Protein AF-A0A7S7NT95-F1 (afdb_monomer)

Radius of gyration: 19.57 Å; Cα contacts (8 Å, |Δi|>4): 253; chains: 1; bounding box: 49×37×59 Å

Sequence (205 aa):
MEEAKLPAGQVWDLPPVILHPFSDPGGPDKLVESSRAHLMLQGMLPTGELSSDEILQRLLSGRLCELRMLYYVGKDLERWLEQCAELVARDSVLKEAGITAAAFTQLLIDSPPGDVREKLTKWGVADYKAIFSRALGLNAIFNKAPDQEWLAPHFIQYYYRYADQLFQCRQGMEPFKTLSPWNFRFELFASGEYSRMLEREWEEI

Solvent-accessible surface area (backbone atoms only — not comparable to full-atom values): 11172 Å² total; per-residue (Å²): 124,56,68,52,78,68,69,87,93,53,68,43,81,48,75,62,44,54,40,52,50,64,97,50,93,66,47,68,62,36,44,54,49,14,54,52,27,50,35,30,78,70,67,75,38,86,59,80,91,57,50,72,65,59,38,48,51,40,27,40,53,12,36,45,47,51,51,38,23,30,32,38,35,14,54,35,50,52,52,43,37,51,55,49,44,54,48,31,75,71,34,67,69,46,45,75,45,58,67,49,50,61,16,53,51,46,20,65,54,76,40,48,37,70,68,42,52,51,49,37,49,74,73,66,44,83,60,50,45,61,50,53,43,28,6,44,13,40,47,76,71,48,91,59,75,79,56,73,92,83,50,57,68,69,49,41,71,45,40,66,67,54,16,49,50,37,22,53,52,63,59,63,72,54,91,56,34,42,54,64,41,82,38,44,44,58,51,69,36,48,49,75,55,47,53,55,51,54,55,53,60,59,76,76,108

Secondary structure (DSSP, 8-state):
-PBP---TT--EEPPPEEE---SSTTHHHHHHHHHHHHHHHTTSS--TT--HHHHHHHHHHHHHHHHHHHHHHHHHHHHHHHHHHHHHHH-HHHHHTT--HHHHHHHHHHS--HHHHHHHHHTT-TTHHHHHHHHHHHHTT-SSPPPGGGS-HHHHHHHHHHHHHHHHHHHTSS---B--TTSEE--EEEHHHHHHHHHHHHHT-

Organism: Paludibaculum fermentans (NCBI:txid1473598)

Structure (mmCIF, N/CA/C/O backbone):
data_AF-A0A7S7NT95-F1
#
_entry.id   AF-A0A7S7NT95-F1
#
loop_
_atom_site.group_PDB
_atom_site.id
_atom_site.type_symbol
_atom_site.label_atom_id
_atom_site.label_alt_id
_atom_site.label_comp_id
_atom_site.label_asym_id
_atom_site.label_entity_id
_atom_site.label_seq_id
_atom_site.pdbx_PDB_ins_code
_atom_site.Cartn_x
_atom_site.Cartn_y
_atom_site.Cartn_z
_atom_site.occupancy
_atom_site.B_iso_or_equiv
_atom_site.auth_seq_id
_atom_site.auth_comp_id
_atom_site.auth_asym_id
_atom_site.auth_atom_id
_atom_site.pdbx_PDB_model_num
ATOM 1 N N . MET A 1 1 ? -2.336 -14.969 15.014 1.00 76.75 1 MET A N 1
ATOM 2 C CA . MET A 1 1 ? -2.585 -13.664 15.660 1.00 76.75 1 MET A CA 1
ATOM 3 C C . MET A 1 1 ? -3.939 -13.742 16.338 1.00 76.75 1 MET A C 1
ATOM 5 O O . MET A 1 1 ? -4.812 -14.397 15.785 1.00 76.75 1 MET A O 1
ATOM 9 N N . GLU A 1 2 ? -4.088 -13.174 17.533 1.00 90.81 2 GLU A N 1
ATOM 10 C CA . GLU A 1 2 ? -5.375 -13.146 18.247 1.00 90.81 2 GLU A CA 1
ATOM 11 C C . GLU A 1 2 ? -6.298 -12.090 17.614 1.00 90.81 2 GLU A C 1
ATOM 13 O O . GLU A 1 2 ? -5.825 -11.050 17.153 1.00 90.81 2 GLU A O 1
ATOM 18 N N . GLU A 1 3 ? -7.601 -12.352 17.548 1.00 92.06 3 GLU A N 1
ATOM 19 C CA . GLU A 1 3 ? -8.601 -11.378 17.091 1.00 92.06 3 GLU A CA 1
ATOM 20 C C . GLU A 1 3 ? -8.986 -10.422 18.229 1.00 92.06 3 GLU A C 1
ATOM 22 O O . GLU A 1 3 ? -9.071 -10.817 19.395 1.00 92.06 3 GLU A O 1
ATOM 27 N N . ALA A 1 4 ? -9.192 -9.142 17.912 1.00 93.81 4 ALA A N 1
ATOM 28 C CA . ALA A 1 4 ? -9.636 -8.155 18.886 1.00 93.81 4 ALA A CA 1
ATOM 29 C C . ALA A 1 4 ? -11.043 -8.494 19.401 1.00 93.81 4 ALA A C 1
ATOM 31 O O . ALA A 1 4 ? -11.975 -8.702 18.629 1.00 93.81 4 ALA A O 1
ATOM 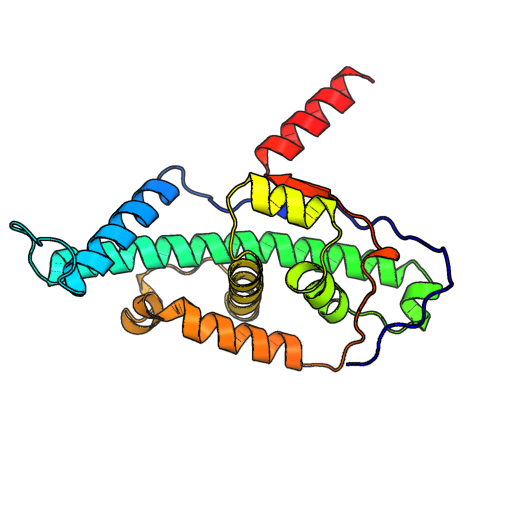32 N N . LYS A 1 5 ? -11.212 -8.518 20.727 1.00 93.31 5 LYS A N 1
ATOM 33 C CA . LYS A 1 5 ? -12.515 -8.754 21.360 1.00 93.31 5 LYS A CA 1
ATOM 34 C C . LYS A 1 5 ? -13.317 -7.458 21.355 1.00 93.31 5 LYS A C 1
ATOM 36 O O . LYS A 1 5 ? -13.102 -6.605 22.211 1.00 93.31 5 LYS A O 1
ATOM 41 N N . LEU A 1 6 ? -14.218 -7.329 20.389 1.00 94.44 6 LEU A N 1
ATOM 42 C CA . LEU A 1 6 ? -15.132 -6.197 20.253 1.00 94.44 6 LEU A CA 1
ATOM 43 C C . LEU A 1 6 ? -16.573 -6.625 20.585 1.00 94.44 6 LEU A C 1
ATOM 45 O O . LEU A 1 6 ? -16.924 -7.790 20.373 1.00 94.44 6 LEU A O 1
ATOM 49 N N . PRO A 1 7 ? -17.419 -5.722 21.114 1.00 92.50 7 PRO A N 1
ATOM 50 C CA . PRO A 1 7 ? -18.833 -5.998 21.337 1.00 92.50 7 PRO A CA 1
ATOM 51 C C . PRO A 1 7 ? -19.546 -6.485 20.070 1.00 92.50 7 PRO A C 1
ATOM 53 O O . PRO A 1 7 ? -19.368 -5.946 18.976 1.00 92.50 7 PRO A O 1
ATOM 56 N N . ALA A 1 8 ? -20.387 -7.508 20.226 1.00 88.44 8 ALA A N 1
ATOM 57 C CA . ALA A 1 8 ? -21.149 -8.068 19.118 1.00 88.44 8 ALA A CA 1
ATOM 58 C C . ALA A 1 8 ? -22.131 -7.031 18.544 1.00 88.44 8 ALA A C 1
ATOM 60 O O . ALA A 1 8 ? -22.851 -6.368 19.287 1.00 88.44 8 ALA A O 1
ATOM 61 N N . GLY A 1 9 ? -22.172 -6.917 17.214 1.00 88.69 9 GLY A N 1
ATOM 62 C CA . GLY A 1 9 ? -23.075 -6.007 16.500 1.00 88.69 9 GLY A CA 1
ATOM 63 C C . GLY A 1 9 ? -22.638 -4.539 16.470 1.00 88.69 9 GLY A C 1
ATOM 64 O O . GLY A 1 9 ? -23.287 -3.748 15.791 1.00 88.69 9 GLY A O 1
ATOM 65 N N . GLN A 1 10 ? -21.548 -4.169 17.151 1.00 94.62 10 GLN A N 1
ATOM 66 C CA . GLN A 1 10 ? -21.003 -2.816 17.072 1.00 94.62 10 GLN A CA 1
ATOM 67 C C . GLN A 1 10 ? -20.148 -2.649 15.813 1.00 94.62 10 GLN A C 1
ATOM 69 O O . GLN A 1 10 ? -19.332 -3.513 15.475 1.00 94.62 10 GLN A O 1
ATOM 74 N N . VAL A 1 11 ? -20.351 -1.526 15.126 1.00 96.12 11 VAL A N 1
ATOM 75 C CA . VAL A 1 11 ? -19.657 -1.164 13.891 1.00 96.12 11 VAL A CA 1
ATOM 76 C C . VAL A 1 11 ? -19.114 0.252 14.032 1.00 96.12 11 VAL A C 1
ATOM 78 O O . VAL A 1 11 ? -19.823 1.133 14.514 1.00 96.12 11 VAL A O 1
ATOM 81 N N . TRP A 1 12 ? -17.871 0.454 13.608 1.00 97.25 12 TRP A N 1
ATOM 82 C CA . TRP A 1 12 ? -17.214 1.753 13.552 1.00 97.25 12 TRP A CA 1
ATOM 83 C C . TRP A 1 12 ? -17.008 2.177 12.104 1.00 97.25 12 TRP A C 1
ATOM 85 O O . TRP A 1 12 ? -16.492 1.408 11.287 1.00 97.25 12 TRP A O 1
ATOM 95 N N . ASP A 1 13 ? -17.370 3.420 11.809 1.00 97.38 13 ASP A N 1
ATOM 96 C CA . ASP A 1 13 ? -17.047 4.061 10.543 1.00 97.38 13 ASP A CA 1
ATOM 97 C C . ASP A 1 13 ? -15.635 4.647 10.638 1.00 97.38 13 ASP A C 1
ATOM 99 O O . ASP A 1 13 ? -15.354 5.538 11.443 1.00 97.38 13 ASP A O 1
ATOM 103 N N . LEU A 1 14 ? -14.724 4.090 9.847 1.00 97.75 14 LEU A N 1
ATOM 104 C CA . LEU A 1 14 ? -13.369 4.592 9.697 1.00 97.75 14 LEU A CA 1
ATOM 105 C C . LEU A 1 14 ? -13.344 5.691 8.619 1.00 97.75 14 LEU A C 1
ATOM 107 O O . LEU A 1 14 ? -14.190 5.707 7.720 1.00 97.75 14 LEU A O 1
ATOM 111 N N . PRO A 1 15 ? -12.347 6.589 8.663 1.00 96.94 15 PRO A N 1
ATOM 112 C CA . PRO A 1 15 ? -12.106 7.552 7.594 1.00 96.94 15 PRO A CA 1
ATOM 113 C C . PRO A 1 15 ? -11.986 6.867 6.221 1.00 96.94 15 PRO A C 1
ATOM 115 O O . PRO A 1 15 ? -11.538 5.718 6.149 1.00 96.94 15 PRO A O 1
ATOM 118 N N . PRO A 1 16 ? -12.328 7.548 5.115 1.00 96.81 16 PRO A N 1
ATOM 119 C CA . PRO A 1 16 ? -12.115 6.995 3.787 1.0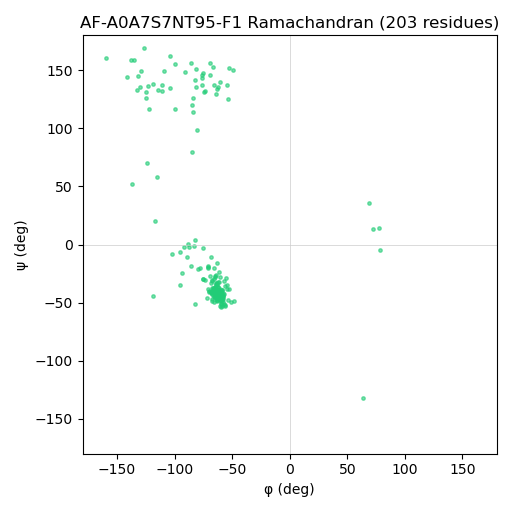0 96.81 16 PRO A CA 1
ATOM 120 C C . PRO A 1 16 ? -10.620 6.925 3.447 1.00 96.81 16 PRO A C 1
ATOM 122 O O . PRO A 1 16 ? -9.837 7.809 3.799 1.00 96.81 16 PRO A O 1
ATOM 125 N N . VAL A 1 17 ? -10.224 5.896 2.701 1.00 97.62 17 VAL A N 1
ATOM 126 C CA . VAL A 1 17 ? -8.889 5.810 2.097 1.00 97.62 17 VAL A CA 1
ATOM 127 C C . VAL A 1 17 ? -8.909 6.584 0.781 1.00 97.62 17 VAL A C 1
ATOM 129 O O . VAL A 1 17 ? -9.725 6.291 -0.088 1.00 97.62 17 VAL A O 1
ATOM 132 N N . ILE A 1 18 ? -8.000 7.541 0.592 1.00 96.31 18 ILE A N 1
ATOM 133 C CA . ILE A 1 18 ? -7.940 8.366 -0.626 1.00 96.31 18 ILE A CA 1
ATOM 134 C C . ILE A 1 18 ? -6.559 8.218 -1.261 1.00 96.31 18 ILE A C 1
ATOM 136 O O . ILE A 1 18 ? -5.573 8.614 -0.652 1.00 96.31 18 ILE A O 1
ATOM 140 N N . LEU A 1 19 ? -6.482 7.669 -2.476 1.00 95.81 19 LEU A N 1
ATOM 141 C CA . LEU A 1 19 ? -5.218 7.335 -3.138 1.00 95.81 19 LEU A CA 1
ATOM 142 C C . LEU A 1 19 ? -4.820 8.331 -4.242 1.00 95.81 19 LEU A C 1
ATOM 144 O O . LEU A 1 19 ? -5.615 8.651 -5.133 1.00 95.81 19 LEU A O 1
ATOM 148 N N . HIS A 1 20 ? -3.543 8.721 -4.232 1.00 93.50 20 HIS A N 1
ATOM 149 C CA . HIS A 1 20 ? -2.866 9.597 -5.193 1.00 93.50 20 HIS A CA 1
ATOM 150 C C . HIS A 1 20 ? -1.632 8.881 -5.776 1.00 93.50 20 HIS A C 1
ATOM 15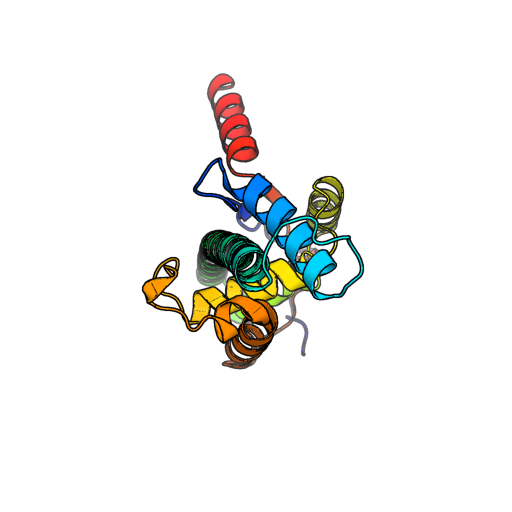2 O O . HIS A 1 20 ? -0.493 9.240 -5.470 1.00 93.50 20 HIS A O 1
ATOM 158 N N . PRO A 1 21 ? -1.813 7.843 -6.616 1.00 84.25 21 PRO A N 1
ATOM 159 C CA . PRO A 1 21 ? -0.703 6.995 -7.048 1.00 84.25 21 PRO A CA 1
ATOM 160 C C . PRO A 1 21 ? 0.337 7.737 -7.896 1.00 84.25 21 PRO A C 1
ATOM 162 O O . PRO A 1 21 ? 1.507 7.373 -7.878 1.00 84.25 21 PRO A O 1
ATOM 165 N N . PHE A 1 22 ? -0.049 8.786 -8.622 1.00 79.62 22 PHE A N 1
ATOM 166 C CA . PHE A 1 22 ? 0.860 9.524 -9.494 1.00 79.62 22 PHE A CA 1
ATOM 167 C C . PHE A 1 22 ? 0.902 11.003 -9.127 1.00 79.62 22 PHE A C 1
ATOM 169 O O . PHE A 1 22 ? -0.134 11.636 -8.935 1.00 79.62 22 PHE A O 1
ATOM 176 N N . SER A 1 23 ? 2.113 11.557 -9.105 1.00 70.81 23 SER A N 1
ATOM 177 C CA . SER A 1 23 ? 2.364 13.001 -9.086 1.00 70.81 23 SER A CA 1
ATOM 178 C C . SER A 1 23 ? 2.773 13.558 -10.459 1.00 70.81 23 SER A C 1
ATOM 180 O O . SER A 1 23 ? 2.841 14.772 -10.618 1.00 70.81 23 SER A O 1
ATOM 182 N N . ASP A 1 24 ? 3.022 12.686 -11.447 1.00 70.81 24 ASP A N 1
ATOM 183 C CA . ASP A 1 24 ? 3.442 13.019 -12.817 1.00 70.81 24 ASP A CA 1
ATOM 184 C C . ASP A 1 24 ? 2.474 12.378 -13.840 1.00 70.81 24 ASP A C 1
ATOM 186 O O . ASP A 1 24 ? 2.288 11.154 -13.797 1.00 70.81 24 ASP A O 1
ATOM 190 N N . PRO A 1 25 ? 1.881 13.154 -14.775 1.00 66.31 25 PRO A N 1
ATOM 191 C CA . PRO A 1 25 ? 1.009 12.642 -15.836 1.00 66.31 25 PRO A CA 1
ATOM 192 C C . PRO A 1 25 ? 1.641 11.552 -16.716 1.00 66.31 25 PRO A C 1
ATOM 194 O O . PRO A 1 25 ? 0.921 10.698 -17.222 1.00 66.31 25 PRO A O 1
ATOM 197 N N . GLY A 1 26 ? 2.970 11.552 -16.887 1.00 73.44 26 GLY A N 1
ATOM 198 C CA . GLY A 1 26 ? 3.685 10.573 -17.720 1.00 73.44 26 GLY A CA 1
ATOM 199 C C . GLY A 1 26 ? 3.984 9.232 -17.036 1.00 73.44 26 GLY A C 1
ATOM 200 O O . GLY A 1 26 ? 4.688 8.395 -17.601 1.00 73.44 26 GLY A O 1
ATOM 201 N N . GLY A 1 27 ? 3.517 9.028 -15.801 1.00 78.75 27 GLY A N 1
ATOM 202 C CA . GLY A 1 27 ? 3.781 7.815 -15.024 1.00 78.75 27 GLY A CA 1
ATOM 203 C C . GLY A 1 27 ? 3.290 6.515 -15.680 1.00 78.75 27 GLY A C 1
ATOM 204 O O . GLY A 1 27 ? 4.089 5.587 -15.819 1.00 78.75 27 GLY A O 1
ATOM 205 N N . PRO A 1 28 ? 2.020 6.430 -16.123 1.00 81.06 28 PRO A N 1
ATOM 206 C CA . PRO A 1 28 ? 1.470 5.211 -16.718 1.00 81.06 28 PRO A CA 1
ATOM 207 C C . PRO A 1 28 ? 2.252 4.701 -17.938 1.00 81.06 28 PRO A C 1
ATOM 209 O O . PRO A 1 28 ? 2.556 3.510 -18.014 1.00 81.06 28 PRO A O 1
ATOM 212 N N . ASP A 1 29 ? 2.665 5.591 -18.844 1.00 84.31 29 ASP A N 1
ATOM 213 C CA . ASP A 1 29 ? 3.409 5.212 -20.055 1.00 84.31 29 ASP A CA 1
ATOM 214 C C . ASP A 1 29 ? 4.782 4.608 -19.719 1.00 84.31 29 ASP A C 1
ATOM 216 O O . ASP A 1 29 ? 5.204 3.614 -20.317 1.00 84.31 29 ASP A O 1
ATOM 220 N N . LYS A 1 30 ? 5.460 5.144 -18.694 1.00 84.62 30 LYS A N 1
ATOM 221 C CA . LYS A 1 30 ? 6.747 4.616 -18.207 1.00 84.62 30 LYS A CA 1
ATOM 222 C C . LYS A 1 30 ? 6.615 3.189 -17.657 1.00 84.62 30 LYS A C 1
ATOM 224 O O . LYS A 1 30 ? 7.547 2.395 -17.802 1.00 84.62 30 LYS A O 1
ATOM 229 N N . LEU A 1 31 ? 5.478 2.839 -17.048 1.00 86.75 31 LEU A N 1
ATOM 230 C CA . LEU A 1 31 ? 5.218 1.482 -16.545 1.00 86.75 31 LEU A CA 1
ATOM 231 C C . LEU A 1 31 ? 5.019 0.477 -17.687 1.00 86.75 31 LEU A C 1
ATOM 233 O O . LEU A 1 31 ? 5.549 -0.639 -17.638 1.00 86.75 31 LEU A O 1
ATOM 237 N N . VAL A 1 32 ? 4.298 0.883 -18.735 1.00 87.44 32 VAL A N 1
ATOM 238 C CA . VAL A 1 32 ? 4.088 0.061 -19.936 1.00 87.44 32 VAL A CA 1
ATOM 239 C C . VAL A 1 32 ? 5.420 -0.204 -20.639 1.00 87.44 32 VAL A C 1
ATOM 241 O O . VAL A 1 32 ? 5.752 -1.357 -20.930 1.00 87.44 32 VAL A O 1
ATOM 244 N N . GLU A 1 33 ? 6.227 0.837 -20.844 1.00 87.75 33 GLU A N 1
ATOM 245 C CA . GLU A 1 33 ? 7.532 0.707 -21.498 1.00 87.75 33 GLU A CA 1
ATOM 246 C C . GLU A 1 33 ? 8.523 -0.138 -20.686 1.00 87.75 33 GLU A C 1
ATOM 248 O O . GLU A 1 33 ? 9.247 -0.958 -21.253 1.00 87.75 33 GLU A O 1
ATOM 253 N N . SER A 1 34 ? 8.517 -0.027 -19.356 1.00 90.00 34 SER A N 1
ATOM 254 C CA . SER A 1 34 ? 9.349 -0.882 -18.498 1.00 90.00 34 SER A CA 1
ATOM 255 C C . SER A 1 34 ? 8.924 -2.349 -18.531 1.00 90.00 34 SER A C 1
ATOM 257 O O . SER A 1 34 ? 9.778 -3.237 -18.588 1.00 90.00 34 SER A O 1
ATOM 259 N N . SER A 1 35 ? 7.620 -2.626 -18.599 1.00 88.81 35 SER A N 1
ATOM 260 C CA . SER A 1 35 ? 7.112 -3.994 -18.765 1.00 88.81 35 SER A CA 1
ATOM 261 C C . SER A 1 35 ? 7.583 -4.607 -20.089 1.00 88.81 35 SER A C 1
ATOM 263 O O . SER A 1 35 ? 8.057 -5.744 -20.114 1.00 88.81 35 SER A O 1
ATOM 265 N N . ARG A 1 36 ? 7.545 -3.835 -21.184 1.00 90.94 36 ARG A N 1
ATOM 266 C CA . ARG A 1 36 ? 8.087 -4.247 -22.489 1.00 90.94 36 ARG A CA 1
ATOM 267 C C . ARG A 1 36 ? 9.595 -4.501 -22.418 1.00 90.94 36 ARG A C 1
ATOM 269 O O . ARG A 1 36 ? 10.058 -5.538 -22.892 1.00 90.94 36 ARG A O 1
ATOM 276 N N . ALA A 1 37 ? 10.348 -3.594 -21.796 1.00 91.19 37 ALA A N 1
ATOM 277 C CA . ALA A 1 37 ? 11.793 -3.725 -21.625 1.00 91.19 37 ALA A CA 1
ATOM 278 C C . ALA A 1 37 ? 12.171 -4.976 -20.810 1.00 91.19 37 ALA A C 1
ATOM 280 O O . ALA A 1 37 ? 13.121 -5.679 -21.151 1.00 91.19 37 ALA A O 1
ATOM 281 N N . HIS A 1 38 ? 11.395 -5.307 -19.774 1.00 90.38 38 HIS A N 1
ATOM 282 C CA . HIS A 1 38 ? 11.589 -6.531 -18.998 1.00 90.38 38 HIS A CA 1
ATOM 283 C C . HIS A 1 38 ? 11.439 -7.794 -19.857 1.00 90.38 38 HIS A C 1
ATOM 285 O O . HIS A 1 38 ? 12.294 -8.677 -19.805 1.00 90.38 38 HIS A O 1
ATOM 291 N N . LEU A 1 39 ? 10.390 -7.858 -20.683 1.00 92.06 39 LEU A N 1
ATOM 292 C CA . LEU A 1 39 ? 10.146 -8.985 -21.588 1.00 92.06 39 LEU A CA 1
ATOM 293 C C . LEU A 1 39 ? 11.236 -9.114 -22.663 1.00 92.06 39 LEU A C 1
ATOM 295 O O . LEU A 1 39 ? 11.632 -10.229 -22.998 1.00 92.06 39 LEU A O 1
ATOM 299 N N . MET A 1 40 ? 11.760 -7.992 -23.167 1.00 92.00 40 MET A N 1
ATOM 300 C CA . MET A 1 40 ? 12.903 -7.977 -24.090 1.00 92.00 40 MET A CA 1
ATOM 301 C C . MET A 1 40 ? 14.166 -8.565 -23.442 1.00 92.00 40 MET A C 1
ATOM 303 O O . MET A 1 40 ? 14.805 -9.433 -24.031 1.00 92.00 40 MET A O 1
ATOM 307 N N . LEU A 1 41 ? 14.494 -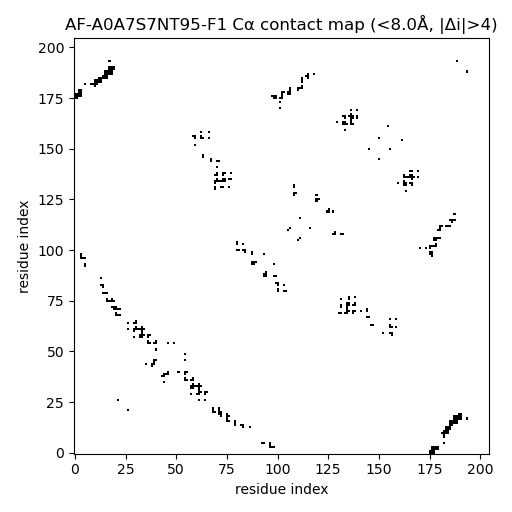8.170 -22.205 1.00 88.94 41 LEU A N 1
ATOM 308 C CA . LEU A 1 41 ? 15.651 -8.713 -21.470 1.00 88.94 41 LEU A CA 1
ATOM 309 C C . LEU A 1 41 ? 15.512 -10.206 -21.144 1.00 88.94 41 LEU A C 1
ATOM 311 O O . LEU A 1 41 ? 16.518 -10.897 -21.010 1.00 88.94 41 LEU A O 1
ATOM 315 N N . GLN A 1 42 ? 14.283 -10.712 -21.024 1.00 91.00 42 GLN A N 1
ATOM 316 C CA . GLN A 1 42 ? 14.005 -12.142 -20.847 1.00 91.00 42 GLN A CA 1
ATOM 317 C C . GLN A 1 42 ? 13.984 -12.933 -22.165 1.00 91.00 42 GLN A C 1
ATOM 319 O O . GLN A 1 42 ? 13.764 -14.142 -22.141 1.00 91.00 42 GLN A O 1
ATOM 324 N N . GLY A 1 43 ? 14.184 -12.276 -23.313 1.00 89.94 43 GLY A N 1
ATOM 325 C CA . GLY A 1 43 ? 14.108 -12.907 -24.633 1.00 89.94 43 GLY A CA 1
ATOM 326 C C . GLY A 1 43 ? 12.686 -13.271 -25.073 1.00 89.94 43 GLY A C 1
ATOM 327 O O . GLY A 1 43 ? 12.518 -14.023 -26.028 1.00 89.94 43 GLY A O 1
ATOM 328 N N . MET A 1 44 ? 11.658 -12.751 -24.392 1.00 92.12 44 MET A N 1
ATOM 329 C CA . MET A 1 44 ? 10.246 -12.991 -24.722 1.00 92.12 44 MET A CA 1
ATOM 330 C C . MET A 1 44 ? 9.712 -12.029 -25.791 1.00 92.12 44 MET A C 1
ATOM 332 O O . MET A 1 44 ? 8.689 -12.307 -26.412 1.00 92.12 44 MET A O 1
ATOM 336 N N . LEU A 1 45 ? 10.394 -10.901 -26.013 1.00 92.25 45 LEU A N 1
ATOM 337 C CA . LEU A 1 45 ? 10.109 -9.949 -27.086 1.00 92.25 45 LEU A CA 1
ATOM 338 C C . LEU A 1 45 ? 11.385 -9.629 -27.879 1.00 92.25 45 LEU A C 1
ATOM 340 O O . LEU A 1 45 ? 12.471 -9.618 -27.298 1.00 92.25 45 LEU A O 1
ATOM 344 N N . PRO A 1 46 ? 11.271 -9.327 -29.186 1.00 88.88 46 PRO A N 1
ATOM 345 C CA . PRO A 1 46 ? 12.414 -8.908 -29.986 1.00 88.88 46 PRO A CA 1
ATOM 346 C C . PRO A 1 46 ? 12.949 -7.557 -29.499 1.00 88.88 46 PRO A C 1
ATOM 348 O O . PRO A 1 46 ? 12.177 -6.635 -29.237 1.00 88.88 46 PRO A O 1
ATOM 351 N N . THR A 1 47 ? 14.272 -7.431 -29.417 1.00 86.00 47 THR A N 1
ATOM 352 C CA . THR A 1 47 ? 14.967 -6.204 -28.987 1.00 86.00 47 THR A CA 1
ATOM 353 C C . THR A 1 47 ? 15.058 -5.148 -30.093 1.00 86.00 47 THR A C 1
ATOM 355 O O . THR A 1 47 ? 15.211 -3.963 -29.804 1.00 86.00 47 THR A O 1
ATOM 358 N N . GLY A 1 48 ? 14.932 -5.556 -31.361 1.00 87.31 48 GLY A N 1
ATOM 359 C CA . GLY A 1 48 ? 15.103 -4.671 -32.514 1.00 87.31 48 GLY A CA 1
ATOM 360 C C . GLY A 1 48 ? 16.533 -4.131 -32.593 1.00 87.31 48 GLY A C 1
ATOM 361 O O . GLY A 1 48 ? 17.486 -4.894 -32.456 1.00 87.31 48 GLY A O 1
ATOM 362 N N . GLU A 1 49 ? 16.667 -2.820 -32.793 1.00 88.38 49 GLU A N 1
ATOM 363 C CA . GLU A 1 49 ? 17.957 -2.110 -32.852 1.00 88.38 49 GLU A CA 1
ATOM 364 C C . GLU A 1 49 ? 18.462 -1.641 -31.477 1.00 88.38 49 GLU A C 1
ATOM 366 O O . GLU A 1 49 ? 19.538 -1.056 -31.385 1.00 88.38 49 GLU A O 1
ATOM 371 N N . LEU A 1 50 ? 17.698 -1.879 -30.404 1.00 90.31 50 LEU A N 1
ATOM 372 C CA . LEU A 1 50 ? 18.064 -1.415 -29.069 1.00 90.31 50 LEU A CA 1
ATOM 373 C C . LEU A 1 50 ? 19.209 -2.243 -28.495 1.00 90.31 50 LEU A C 1
ATOM 375 O O . LEU A 1 50 ? 19.166 -3.476 -28.466 1.00 90.31 50 LEU A O 1
ATOM 379 N N . SER A 1 51 ? 20.201 -1.542 -27.961 1.00 92.00 51 SER A N 1
ATOM 380 C CA . SER A 1 51 ? 21.262 -2.136 -27.159 1.00 92.00 51 SER A CA 1
ATOM 381 C C . SER A 1 51 ? 20.732 -2.625 -25.807 1.00 92.00 51 SER A C 1
ATOM 383 O O . SER A 1 51 ? 19.741 -2.119 -25.271 1.00 92.00 51 SER A O 1
ATOM 385 N N . SER A 1 52 ? 21.429 -3.591 -25.205 1.00 89.31 52 SER A N 1
ATOM 386 C CA . SER A 1 52 ? 21.098 -4.089 -23.863 1.00 89.31 52 SER A CA 1
ATOM 387 C C . SER A 1 52 ? 21.067 -2.976 -22.809 1.00 89.31 52 SER A C 1
ATOM 389 O O . SER A 1 52 ? 20.212 -3.002 -21.923 1.00 89.31 52 SER A O 1
ATOM 391 N N . ASP A 1 53 ? 21.955 -1.984 -22.925 1.00 92.38 53 ASP A N 1
ATOM 392 C CA . ASP A 1 53 ? 22.027 -0.850 -22.002 1.00 92.38 53 ASP A CA 1
ATOM 393 C C . ASP A 1 53 ? 20.808 0.068 -22.132 1.00 92.38 53 ASP A C 1
ATOM 395 O O . ASP A 1 53 ? 20.242 0.487 -21.123 1.00 92.38 53 ASP A O 1
ATOM 399 N N . GLU A 1 54 ? 20.333 0.334 -23.352 1.00 93.38 54 GLU A N 1
ATOM 400 C CA . GLU A 1 54 ? 19.114 1.124 -23.569 1.00 93.38 54 GLU A CA 1
ATOM 401 C C . GLU A 1 54 ? 17.876 0.422 -23.009 1.00 93.38 54 GLU A C 1
ATOM 403 O O . GLU A 1 54 ? 17.023 1.059 -22.384 1.00 93.38 54 GLU A O 1
ATOM 408 N N . ILE A 1 55 ? 17.778 -0.897 -23.189 1.00 92.12 55 ILE A N 1
ATOM 409 C CA . ILE A 1 55 ? 16.670 -1.684 -22.639 1.00 92.12 55 ILE A CA 1
ATOM 410 C C . ILE A 1 55 ? 16.734 -1.677 -21.106 1.00 92.12 55 ILE A C 1
ATOM 412 O O . ILE A 1 55 ? 15.710 -1.485 -20.445 1.00 92.12 55 ILE A O 1
ATOM 416 N N . LEU A 1 56 ? 17.931 -1.809 -20.525 1.00 92.81 56 LEU A N 1
ATOM 417 C CA . LEU A 1 56 ? 18.125 -1.707 -19.081 1.00 92.81 56 LEU A CA 1
ATOM 418 C C . LEU A 1 56 ? 17.726 -0.323 -18.550 1.00 92.81 56 LEU A C 1
ATOM 420 O O . LEU A 1 56 ? 17.022 -0.245 -17.545 1.00 92.81 56 LEU A O 1
ATOM 424 N N . GLN A 1 57 ? 18.098 0.766 -19.224 1.00 92.62 57 GLN A N 1
ATOM 425 C CA . GLN A 1 57 ? 17.691 2.117 -18.819 1.00 92.62 57 GLN A CA 1
ATOM 426 C C . GLN A 1 57 ? 16.167 2.293 -18.839 1.00 92.62 57 GLN A C 1
ATOM 428 O O . GLN A 1 57 ? 15.604 2.854 -17.897 1.00 92.62 57 GLN A O 1
ATOM 433 N N . ARG A 1 58 ? 15.473 1.759 -19.854 1.00 93.56 58 ARG A N 1
ATOM 434 C CA . ARG A 1 58 ? 13.997 1.778 -19.909 1.00 93.56 58 ARG A CA 1
ATOM 435 C C . ARG A 1 58 ? 13.369 0.999 -18.755 1.00 93.56 58 ARG A C 1
ATOM 437 O O . ARG A 1 58 ? 12.436 1.494 -18.120 1.00 93.56 58 ARG A O 1
ATOM 444 N N . LEU A 1 59 ? 13.911 -0.181 -18.442 1.00 93.88 59 LEU A N 1
ATOM 445 C CA . LEU A 1 59 ? 13.483 -0.974 -17.289 1.00 93.88 59 LEU A CA 1
ATOM 446 C C . LEU A 1 59 ? 13.647 -0.176 -15.987 1.00 93.88 59 LEU A C 1
ATOM 448 O O . LEU A 1 59 ? 12.690 -0.046 -15.222 1.00 93.88 59 LEU A O 1
ATOM 452 N N . LEU A 1 60 ? 14.842 0.370 -15.743 1.00 94.88 60 LEU A N 1
ATOM 453 C CA . LEU A 1 60 ? 15.153 1.118 -14.523 1.00 94.88 60 LEU A CA 1
ATOM 454 C C . LEU A 1 60 ? 14.281 2.368 -14.383 1.00 94.88 60 LEU A C 1
ATOM 456 O O . LEU A 1 60 ? 13.770 2.625 -13.296 1.00 94.88 60 LEU A O 1
ATOM 460 N N . SER A 1 61 ? 14.046 3.101 -15.473 1.00 93.19 61 SER A N 1
ATOM 461 C CA . SER A 1 61 ? 13.196 4.295 -15.468 1.00 93.19 61 SER A CA 1
ATOM 462 C C . SER A 1 61 ? 11.760 3.978 -15.044 1.00 93.19 61 SER A C 1
ATOM 464 O O . SER A 1 61 ? 11.221 4.625 -14.142 1.00 93.19 61 SER A O 1
ATOM 466 N N . GLY A 1 62 ? 11.139 2.941 -15.617 1.00 93.56 62 GLY A N 1
ATOM 467 C CA . GLY A 1 62 ? 9.784 2.581 -15.198 1.00 93.56 62 GLY A CA 1
ATOM 468 C C . GLY A 1 62 ? 9.732 1.915 -13.824 1.00 93.56 62 GLY A C 1
ATOM 469 O O . GLY A 1 62 ? 8.777 2.151 -13.093 1.00 93.56 62 GLY A O 1
ATOM 470 N N . ARG A 1 63 ? 10.769 1.179 -13.398 1.00 95.19 63 ARG A N 1
ATOM 471 C CA . ARG A 1 63 ? 10.846 0.656 -12.020 1.00 95.19 63 ARG A CA 1
ATOM 472 C C . ARG A 1 63 ? 10.983 1.769 -10.987 1.00 95.19 63 ARG A C 1
ATOM 474 O O . ARG A 1 63 ? 10.354 1.706 -9.937 1.00 95.19 63 ARG A O 1
ATOM 481 N N . LEU A 1 64 ? 11.748 2.815 -11.292 1.00 94.50 64 LEU A N 1
ATOM 482 C CA . LEU A 1 64 ? 11.796 4.013 -10.461 1.00 94.50 64 LEU A CA 1
ATOM 483 C C . LEU A 1 64 ? 10.432 4.711 -10.424 1.00 94.50 64 LEU A C 1
ATOM 485 O O . LEU A 1 64 ? 10.001 5.149 -9.359 1.00 94.50 64 LEU A O 1
ATOM 489 N N . CYS A 1 65 ? 9.738 4.791 -11.562 1.00 94.19 65 CYS A N 1
ATOM 490 C CA . CYS A 1 65 ? 8.387 5.340 -11.612 1.00 94.19 65 CYS A CA 1
ATOM 491 C C . CYS A 1 65 ? 7.412 4.544 -10.728 1.00 94.19 65 CYS A C 1
ATOM 493 O O . CYS A 1 65 ? 6.653 5.143 -9.970 1.00 94.19 65 CYS A O 1
ATOM 495 N N . GLU A 1 66 ? 7.465 3.213 -10.783 1.00 94.50 66 GLU A N 1
ATOM 496 C CA . GLU A 1 66 ? 6.661 2.308 -9.955 1.00 94.50 66 GLU A CA 1
ATOM 497 C C . GLU A 1 66 ? 6.982 2.465 -8.464 1.00 94.50 66 GLU A C 1
ATOM 499 O O . GLU A 1 66 ? 6.084 2.567 -7.630 1.00 94.50 66 GLU A O 1
ATOM 504 N N . LEU A 1 67 ? 8.266 2.561 -8.120 1.00 95.62 67 LEU A N 1
ATOM 505 C CA . LEU A 1 67 ? 8.718 2.786 -6.752 1.00 95.62 67 LEU A CA 1
ATOM 506 C C . LEU A 1 67 ? 8.183 4.117 -6.204 1.00 95.62 67 LEU A C 1
ATOM 508 O O . LEU A 1 67 ? 7.646 4.161 -5.098 1.00 95.62 67 LEU A O 1
ATOM 512 N N . ARG A 1 68 ? 8.269 5.201 -6.985 1.00 95.38 68 ARG A N 1
ATOM 513 C CA . ARG A 1 68 ? 7.718 6.511 -6.600 1.00 95.38 68 ARG A CA 1
ATOM 514 C C . ARG A 1 68 ? 6.196 6.479 -6.481 1.00 95.38 68 ARG A C 1
ATOM 516 O O . ARG A 1 68 ? 5.665 7.064 -5.543 1.00 95.38 68 ARG A O 1
ATOM 523 N N . MET A 1 69 ? 5.506 5.769 -7.375 1.00 95.12 69 MET A N 1
ATOM 524 C CA . MET A 1 69 ? 4.060 5.552 -7.283 1.00 95.12 69 MET A CA 1
ATOM 525 C C . MET A 1 69 ? 3.695 4.876 -5.954 1.00 95.12 69 MET A C 1
ATOM 527 O O . MET A 1 69 ? 2.852 5.372 -5.210 1.00 95.12 69 MET A O 1
ATOM 531 N N . LEU A 1 70 ? 4.389 3.789 -5.604 1.00 96.88 70 LEU A N 1
ATOM 532 C CA . LEU A 1 70 ? 4.192 3.085 -4.335 1.00 96.88 70 LEU A CA 1
ATOM 533 C C . LEU A 1 70 ? 4.526 3.952 -3.120 1.00 96.88 70 LEU A C 1
ATOM 535 O O . LEU A 1 70 ? 3.853 3.845 -2.097 1.00 96.88 70 LEU A O 1
ATOM 539 N N . TYR A 1 71 ? 5.522 4.832 -3.223 1.00 97.00 71 TYR A N 1
ATOM 540 C CA . TYR A 1 71 ? 5.808 5.801 -2.170 1.00 97.00 71 TYR A CA 1
ATOM 541 C C . TYR A 1 71 ? 4.601 6.716 -1.902 1.00 97.00 71 TYR A C 1
ATOM 543 O O . TYR A 1 71 ? 4.198 6.846 -0.748 1.00 97.00 71 TYR A O 1
ATOM 551 N N . TYR A 1 72 ? 3.980 7.303 -2.932 1.00 96.25 72 TYR A N 1
ATOM 552 C CA . TYR A 1 72 ? 2.816 8.179 -2.735 1.00 96.25 72 TYR A CA 1
ATOM 553 C C . TYR A 1 72 ? 1.578 7.424 -2.252 1.00 96.25 72 TYR A C 1
ATOM 555 O O . TYR A 1 72 ? 0.928 7.884 -1.317 1.00 96.25 72 TYR A O 1
ATOM 563 N N . VAL A 1 73 ? 1.317 6.228 -2.793 1.00 97.00 73 VAL A N 1
ATOM 564 C CA . VAL A 1 73 ? 0.277 5.338 -2.250 1.00 97.00 73 VAL A CA 1
ATOM 565 C C . VAL A 1 73 ? 0.517 5.108 -0.761 1.00 97.00 73 VAL A C 1
ATOM 567 O O . VAL A 1 73 ? -0.391 5.275 0.043 1.00 97.00 73 VAL A O 1
ATOM 570 N N . GLY A 1 74 ? 1.747 4.787 -0.362 1.00 97.88 74 GLY A N 1
ATOM 571 C CA . GLY A 1 74 ? 2.051 4.524 1.040 1.00 97.88 74 GLY A CA 1
ATOM 572 C C . GLY A 1 74 ? 1.926 5.766 1.923 1.00 97.88 74 GLY A C 1
ATOM 573 O O . GLY A 1 74 ? 1.490 5.629 3.058 1.00 97.88 74 GLY A O 1
ATOM 574 N N . LYS A 1 75 ? 2.194 6.977 1.413 1.00 97.75 75 LYS A N 1
ATOM 575 C CA . LYS A 1 75 ? 1.928 8.229 2.145 1.00 97.75 75 LYS A CA 1
ATOM 576 C C . LYS A 1 75 ? 0.446 8.414 2.455 1.00 97.75 75 LYS A C 1
ATOM 578 O O . LYS A 1 75 ? 0.116 8.887 3.541 1.00 97.75 75 LYS A O 1
ATOM 583 N N . ASP A 1 76 ? -0.426 8.065 1.517 1.00 97.94 76 ASP A N 1
ATOM 584 C CA . ASP A 1 76 ? -1.871 8.122 1.728 1.00 97.94 76 ASP A CA 1
ATOM 585 C C . ASP A 1 76 ? -2.345 7.037 2.700 1.00 97.94 76 ASP A C 1
ATOM 587 O O . ASP A 1 76 ? -3.181 7.305 3.563 1.00 97.94 76 ASP A O 1
ATOM 591 N N . LEU A 1 77 ? -1.767 5.833 2.618 1.00 98.19 77 LEU A N 1
ATOM 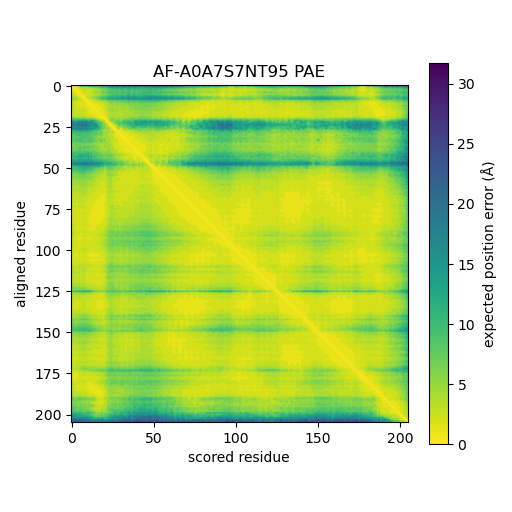592 C CA . LEU A 1 77 ? -2.069 4.754 3.558 1.00 98.19 77 LEU A CA 1
ATOM 593 C C . LEU A 1 77 ? -1.608 5.079 4.983 1.00 98.19 77 LEU A C 1
ATOM 595 O O . LEU A 1 77 ? -2.381 4.886 5.913 1.00 98.19 77 LEU A O 1
ATOM 599 N N . GLU A 1 78 ? -0.392 5.601 5.173 1.00 97.88 78 GLU A N 1
ATOM 600 C CA . GLU A 1 78 ? 0.091 6.022 6.498 1.00 97.88 78 GLU A CA 1
ATOM 601 C C . GLU A 1 78 ? -0.810 7.120 7.082 1.00 97.88 78 GLU A C 1
ATOM 603 O O . GLU A 1 78 ? -1.203 7.032 8.242 1.00 97.88 78 GLU A O 1
ATOM 608 N N . ARG A 1 79 ? -1.250 8.089 6.265 1.00 97.75 79 ARG A N 1
ATOM 609 C CA . ARG A 1 79 ? -2.213 9.113 6.706 1.00 97.75 79 ARG A CA 1
ATOM 610 C C . ARG A 1 79 ? -3.530 8.496 7.175 1.00 97.75 79 ARG A C 1
ATOM 612 O O . ARG A 1 79 ? -4.064 8.893 8.204 1.00 97.75 79 ARG A O 1
ATOM 619 N N . TRP A 1 80 ? -4.063 7.529 6.434 1.00 98.44 80 TRP A N 1
ATOM 620 C CA . TRP A 1 80 ? -5.284 6.833 6.834 1.00 98.44 80 TRP A CA 1
ATOM 621 C C . TRP A 1 80 ? -5.099 6.046 8.143 1.00 98.44 80 TRP A C 1
ATOM 623 O O . TRP A 1 80 ? -5.969 6.075 9.015 1.00 98.44 80 TRP A O 1
ATOM 633 N N . LEU A 1 81 ? -3.948 5.389 8.323 1.00 98.12 81 LEU A N 1
ATOM 634 C CA . LEU A 1 81 ? -3.610 4.678 9.559 1.00 98.12 81 LEU A CA 1
ATOM 635 C C . LEU A 1 81 ? -3.497 5.625 10.762 1.00 98.12 81 LEU A C 1
ATOM 637 O O . LEU A 1 81 ? -3.984 5.283 11.841 1.00 98.12 81 LEU A O 1
ATOM 641 N N . GLU A 1 82 ? -2.908 6.810 10.581 1.00 97.88 82 GLU A N 1
ATOM 642 C CA . GLU A 1 82 ? -2.865 7.870 11.597 1.00 97.88 82 GLU A CA 1
ATOM 643 C C . GLU A 1 82 ? -4.283 8.288 12.009 1.00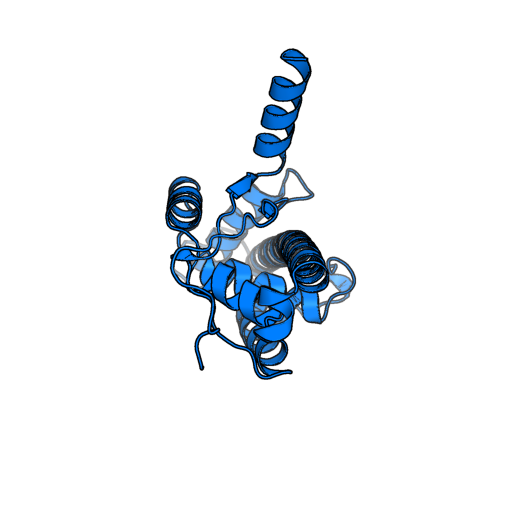 97.88 82 GLU A C 1
ATOM 645 O O . GLU A 1 82 ? -4.603 8.299 13.198 1.00 97.88 82 GLU A O 1
ATOM 650 N N . GLN A 1 83 ? -5.176 8.527 11.044 1.00 98.06 83 GLN A N 1
ATOM 651 C CA . GLN A 1 83 ? -6.567 8.890 11.334 1.00 98.06 83 GLN A CA 1
ATOM 652 C C . GLN A 1 83 ? -7.333 7.760 12.048 1.00 98.06 83 GLN A C 1
ATOM 654 O O . GLN A 1 83 ? -8.135 8.020 12.947 1.00 98.06 83 GLN A O 1
ATOM 659 N N . CYS A 1 84 ? -7.072 6.495 11.707 1.00 98.19 84 CYS A N 1
ATOM 660 C CA . CYS A 1 84 ? -7.642 5.355 12.429 1.00 98.19 84 CYS A CA 1
ATOM 661 C C . CYS A 1 84 ? -7.114 5.271 13.871 1.00 98.19 84 CYS A C 1
ATOM 663 O O . CYS A 1 84 ? -7.873 4.976 14.795 1.00 98.19 84 CYS A O 1
ATOM 665 N N . ALA A 1 85 ? -5.829 5.562 14.092 1.00 96.75 85 ALA A N 1
ATOM 666 C CA . ALA A 1 85 ? -5.249 5.616 15.431 1.00 96.75 85 ALA A CA 1
ATOM 667 C C . ALA A 1 85 ? -5.848 6.758 16.272 1.00 96.75 85 ALA A C 1
ATOM 669 O O . ALA A 1 85 ? -6.119 6.569 17.459 1.00 96.75 85 ALA A O 1
ATOM 670 N N . GLU A 1 86 ? -6.128 7.915 15.664 1.00 97.31 86 GLU A N 1
ATOM 671 C CA . GLU A 1 86 ? -6.856 9.004 16.326 1.00 97.31 86 GLU A CA 1
ATOM 672 C C . GLU A 1 86 ? -8.268 8.586 16.753 1.00 97.31 86 GLU A C 1
ATOM 674 O O . GLU A 1 86 ? -8.710 8.950 17.845 1.00 97.31 86 GLU A O 1
ATOM 679 N N . LEU A 1 87 ? -8.968 7.802 15.927 1.00 96.88 87 LEU A N 1
ATOM 680 C CA . LEU A 1 87 ? -10.286 7.261 16.262 1.00 96.88 87 LEU A CA 1
ATOM 681 C C . LEU A 1 87 ? -10.198 6.325 17.475 1.00 96.88 87 LEU A C 1
ATOM 683 O O . LEU A 1 87 ? -10.942 6.506 18.439 1.00 96.88 87 LEU A O 1
ATOM 687 N N . VAL A 1 88 ? -9.235 5.396 17.490 1.00 97.06 88 VAL A N 1
ATOM 688 C CA . VAL A 1 88 ? -8.988 4.515 18.648 1.00 97.06 88 VAL A CA 1
ATOM 689 C C . VAL A 1 88 ? -8.664 5.316 19.908 1.00 97.06 88 VAL A C 1
ATOM 691 O O . VAL A 1 88 ? -9.123 4.971 20.991 1.00 97.06 88 VAL A O 1
ATOM 694 N N . ALA A 1 89 ? -7.903 6.405 19.797 1.00 96.50 89 ALA A N 1
ATOM 695 C CA . ALA A 1 89 ? -7.571 7.238 20.949 1.00 96.50 89 ALA A CA 1
ATOM 696 C C . ALA A 1 89 ? -8.803 7.921 21.577 1.00 96.50 89 ALA A C 1
ATOM 698 O O . ALA A 1 89 ? -8.779 8.230 22.773 1.00 96.50 89 ALA A O 1
ATOM 699 N N . ARG A 1 90 ? -9.859 8.155 20.784 1.00 96.44 90 ARG A N 1
ATOM 700 C CA . ARG A 1 90 ? -11.111 8.810 21.200 1.00 96.44 90 ARG A CA 1
ATOM 701 C C . ARG A 1 90 ? -12.195 7.824 21.646 1.00 96.44 90 ARG A C 1
ATOM 703 O O . ARG A 1 90 ? -13.060 8.216 22.424 1.00 96.44 90 ARG A O 1
ATOM 710 N N . ASP A 1 91 ? -12.149 6.574 21.191 1.00 97.00 91 ASP A N 1
ATOM 711 C CA . ASP A 1 91 ? -13.121 5.531 21.533 1.00 97.00 91 ASP A CA 1
ATOM 712 C C . ASP A 1 91 ? -12.586 4.597 22.635 1.00 97.00 91 ASP A C 1
ATOM 714 O O . ASP A 1 91 ? -11.600 3.878 22.453 1.00 97.00 91 ASP A O 1
ATOM 718 N N . SER A 1 92 ? -13.245 4.585 23.798 1.00 95.69 92 SER A N 1
ATOM 719 C CA . SER A 1 92 ? -12.800 3.789 24.949 1.00 95.69 92 SER A CA 1
ATOM 720 C C . SER A 1 92 ? -12.838 2.281 24.693 1.00 95.69 92 SER A C 1
ATOM 722 O O . SER A 1 92 ? -11.952 1.576 25.169 1.00 95.69 92 SER A O 1
ATOM 724 N N . VAL A 1 93 ? -13.808 1.786 23.918 1.00 96.69 93 VAL A N 1
ATOM 725 C CA . VAL A 1 93 ? -13.954 0.354 23.612 1.00 96.69 93 VAL A CA 1
ATOM 726 C C . VAL A 1 93 ? -12.784 -0.113 22.753 1.00 96.69 93 VAL A C 1
ATOM 728 O O . VAL A 1 93 ? -12.147 -1.120 23.063 1.00 96.69 93 VAL A O 1
ATOM 731 N N . LEU A 1 94 ? -12.453 0.640 21.702 1.00 96.25 94 LEU A N 1
ATOM 732 C CA . LEU A 1 94 ? -11.325 0.307 20.830 1.00 96.25 94 LEU A CA 1
ATOM 733 C C . LEU A 1 94 ? -9.981 0.427 21.558 1.00 96.25 94 LEU A C 1
ATOM 735 O O . LEU A 1 94 ? -9.089 -0.407 21.365 1.00 96.25 94 LEU A O 1
ATOM 739 N N . LYS A 1 95 ? -9.841 1.441 22.420 1.00 95.44 95 LYS A N 1
ATOM 740 C CA . LYS A 1 95 ? -8.643 1.650 23.236 1.00 95.44 95 LYS A CA 1
ATOM 741 C C . LYS A 1 95 ? -8.412 0.497 24.211 1.00 95.44 95 LYS A C 1
ATOM 743 O O . LYS A 1 95 ? -7.308 -0.041 24.270 1.00 95.44 95 LYS A O 1
ATOM 748 N N . GLU A 1 96 ? -9.443 0.089 24.947 1.00 95.62 96 GLU A N 1
ATOM 749 C CA . GLU A 1 96 ? -9.387 -1.044 25.883 1.00 95.62 96 GLU A CA 1
ATOM 750 C C . GLU A 1 96 ? -9.162 -2.380 25.162 1.00 95.62 96 GLU A C 1
ATOM 752 O O . GLU A 1 96 ? -8.493 -3.273 25.688 1.00 95.62 96 GLU A O 1
ATOM 757 N N . ALA A 1 97 ? -9.636 -2.503 23.918 1.00 95.12 97 ALA A N 1
ATOM 758 C CA . ALA A 1 97 ? -9.358 -3.656 23.071 1.00 95.12 97 ALA A CA 1
ATOM 759 C C . ALA A 1 97 ? -7.885 -3.744 22.623 1.00 95.12 97 ALA A C 1
ATOM 761 O O . ALA A 1 97 ? -7.475 -4.801 22.131 1.00 95.12 97 ALA A O 1
ATOM 762 N N . GLY A 1 98 ? -7.067 -2.705 22.831 1.00 94.00 98 GLY A N 1
ATOM 763 C CA . GLY A 1 98 ? -5.642 -2.693 22.485 1.00 94.00 98 GLY A CA 1
ATOM 764 C C . GLY A 1 98 ? -5.393 -2.702 20.976 1.00 94.00 98 GLY A C 1
ATOM 765 O O . GLY A 1 98 ? -4.482 -3.384 20.506 1.00 94.00 98 GLY A O 1
ATOM 766 N N . ILE A 1 99 ? -6.245 -2.017 20.211 1.00 96.06 99 ILE A N 1
ATOM 767 C CA . ILE A 1 99 ? -6.117 -1.897 18.755 1.00 96.06 99 ILE A CA 1
ATOM 768 C C . ILE A 1 99 ? -5.006 -0.898 18.416 1.00 96.06 99 ILE A C 1
ATOM 770 O O . ILE A 1 99 ? -4.899 0.160 19.030 1.00 96.06 99 ILE A O 1
ATOM 774 N N . THR A 1 100 ? -4.180 -1.231 17.425 1.00 94.81 100 THR A N 1
ATOM 775 C CA . THR A 1 100 ? -3.044 -0.410 16.978 1.00 94.81 100 THR A CA 1
ATOM 776 C C . THR A 1 100 ? -3.114 -0.148 15.473 1.00 94.81 100 THR A C 1
ATOM 778 O O . THR A 1 100 ? -3.872 -0.795 14.750 1.00 94.81 100 THR A O 1
ATOM 781 N N . ALA A 1 101 ? -2.279 0.760 14.958 1.00 94.69 101 ALA A N 1
ATOM 782 C CA . ALA A 1 101 ? -2.160 1.000 13.514 1.00 94.69 101 ALA A CA 1
ATOM 783 C C . ALA A 1 101 ? -1.775 -0.271 12.723 1.00 94.69 101 ALA A C 1
ATOM 785 O O . ALA A 1 101 ? -2.209 -0.467 11.586 1.00 94.69 101 ALA A O 1
ATOM 786 N N . ALA A 1 102 ? -1.009 -1.181 13.333 1.00 95.81 102 ALA A N 1
ATOM 787 C CA . ALA A 1 102 ? -0.669 -2.471 12.736 1.00 95.81 102 ALA A CA 1
ATOM 788 C C . ALA A 1 102 ? -1.913 -3.360 12.525 1.00 95.81 102 ALA A C 1
ATOM 790 O O . ALA A 1 102 ? -2.003 -4.054 11.511 1.00 95.81 102 ALA A O 1
ATOM 791 N N . ALA A 1 103 ? -2.910 -3.283 13.413 1.00 96.81 103 ALA A N 1
ATOM 792 C CA . ALA A 1 103 ? -4.182 -3.988 13.260 1.00 96.81 103 ALA A CA 1
ATOM 793 C C . ALA A 1 103 ? -4.976 -3.482 12.040 1.00 96.81 103 ALA A C 1
ATOM 795 O O . ALA A 1 103 ? -5.458 -4.280 11.238 1.00 96.81 103 ALA A O 1
ATOM 796 N N . PHE A 1 104 ? -5.041 -2.161 11.842 1.00 97.88 104 PHE A N 1
ATOM 797 C CA . PHE A 1 104 ? -5.676 -1.565 10.658 1.00 97.88 104 PHE A CA 1
ATOM 798 C C . PHE A 1 104 ? -4.898 -1.831 9.369 1.00 97.88 104 PHE A C 1
ATOM 800 O O . PHE A 1 104 ? -5.504 -2.035 8.320 1.00 97.88 104 PHE A O 1
ATOM 807 N N . THR A 1 105 ? -3.565 -1.904 9.445 1.00 97.50 105 THR A N 1
ATOM 808 C CA . THR A 1 105 ? -2.731 -2.334 8.313 1.00 97.50 105 THR A CA 1
ATOM 809 C C . THR A 1 105 ? -3.139 -3.738 7.855 1.00 97.50 105 THR A C 1
ATOM 811 O O . THR A 1 105 ? -3.357 -3.968 6.666 1.00 97.50 105 THR A O 1
ATOM 814 N N . GLN A 1 106 ? -3.302 -4.669 8.801 1.00 96.75 106 GLN A N 1
ATOM 815 C CA . GLN A 1 106 ? -3.743 -6.030 8.500 1.00 96.75 106 GLN A CA 1
ATOM 816 C C . GLN A 1 106 ? -5.185 -6.066 7.979 1.00 96.75 106 GLN A C 1
ATOM 818 O O . GLN A 1 106 ? -5.449 -6.774 7.010 1.00 96.75 106 GLN A O 1
ATOM 823 N N . LEU A 1 107 ? -6.098 -5.278 8.555 1.00 97.25 107 LEU A N 1
ATOM 824 C CA . LEU A 1 107 ? -7.466 -5.151 8.048 1.00 97.25 107 LEU A CA 1
ATOM 825 C C . LEU A 1 107 ? -7.464 -4.720 6.576 1.00 97.25 107 LEU A C 1
ATOM 827 O O . LEU A 1 107 ? -8.050 -5.400 5.741 1.00 97.25 107 LEU A O 1
ATOM 831 N N . LEU A 1 108 ? -6.764 -3.635 6.241 1.00 97.12 108 LEU A N 1
ATOM 832 C CA . LEU A 1 108 ? -6.724 -3.085 4.887 1.00 97.12 108 LEU A CA 1
ATOM 833 C C . LEU A 1 108 ? -6.140 -4.072 3.863 1.00 97.12 108 LEU A C 1
ATOM 835 O O . LEU A 1 108 ? -6.651 -4.192 2.750 1.00 97.12 108 LEU A O 1
ATOM 839 N N . ILE A 1 109 ? -5.063 -4.768 4.229 1.00 96.31 109 ILE A N 1
ATOM 840 C CA . ILE A 1 109 ? -4.331 -5.648 3.311 1.00 96.31 109 ILE A CA 1
ATOM 841 C C . ILE A 1 109 ? -5.005 -7.014 3.216 1.00 96.31 109 ILE A C 1
ATOM 843 O O . ILE A 1 109 ? -5.279 -7.508 2.124 1.00 96.31 109 ILE A O 1
ATOM 847 N N . ASP A 1 110 ? -5.290 -7.652 4.344 1.00 95.25 110 ASP A N 1
ATOM 848 C CA . ASP A 1 110 ? -5.693 -9.052 4.346 1.00 95.25 110 ASP A CA 1
A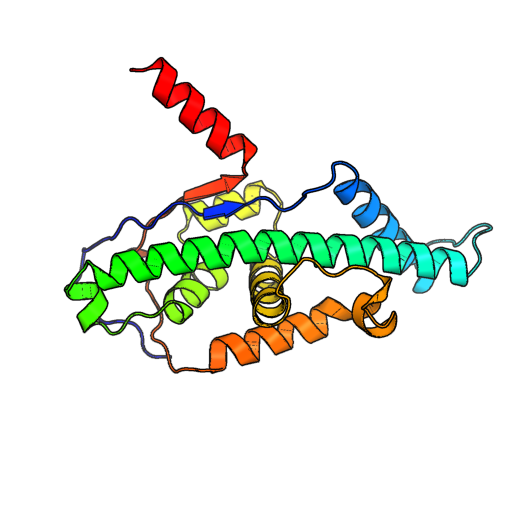TOM 849 C C . ASP A 1 110 ? -7.192 -9.265 4.351 1.00 95.25 110 ASP A C 1
ATOM 851 O O . ASP A 1 110 ? -7.662 -10.235 3.749 1.00 95.25 110 ASP A O 1
ATOM 855 N N . SER A 1 111 ? -7.928 -8.386 5.024 1.00 93.94 111 SER A N 1
ATOM 856 C CA . SER A 1 111 ? -9.357 -8.555 5.274 1.00 93.94 111 SER A CA 1
ATOM 857 C C . SER A 1 111 ? -10.138 -7.254 5.068 1.00 93.94 111 SER A C 1
ATOM 859 O O . SER A 1 111 ? -10.880 -6.868 5.966 1.00 93.94 111 SER A O 1
ATOM 861 N N . PRO A 1 112 ? -10.015 -6.558 3.919 1.00 95.06 112 PRO A N 1
ATOM 862 C CA . PRO A 1 112 ? -10.767 -5.326 3.721 1.00 95.06 112 PRO A CA 1
ATOM 863 C C . PRO A 1 112 ? -12.276 -5.626 3.644 1.00 95.06 112 PRO A C 1
ATOM 865 O O . PRO A 1 112 ? -12.660 -6.725 3.203 1.00 95.06 112 PRO A O 1
ATOM 868 N N . PRO A 1 113 ? -13.143 -4.662 4.012 1.00 95.38 113 PRO A N 1
ATOM 869 C CA . PRO A 1 113 ? -14.581 -4.758 3.780 1.00 95.38 113 PRO A CA 1
ATOM 870 C C . PRO A 1 113 ? -14.906 -5.144 2.328 1.00 95.38 113 PRO A C 1
ATOM 872 O O . PRO A 1 113 ? -14.139 -4.848 1.405 1.00 95.38 113 PRO A O 1
ATOM 875 N N . GLY A 1 114 ? -16.033 -5.835 2.124 1.00 93.69 114 GLY A N 1
ATOM 876 C CA . GLY A 1 114 ? -16.439 -6.367 0.813 1.00 93.69 114 GLY A CA 1
ATOM 877 C C . GLY A 1 114 ? -16.405 -5.309 -0.290 1.00 93.69 114 GLY A C 1
ATOM 878 O O . GLY A 1 114 ? -15.726 -5.497 -1.298 1.00 93.69 114 GLY A O 1
ATOM 879 N N . ASP A 1 115 ? -17.015 -4.156 -0.030 1.00 94.06 115 ASP A N 1
ATOM 880 C CA . ASP A 1 115 ? -17.139 -3.059 -0.994 1.00 94.06 115 ASP A CA 1
ATOM 881 C C . ASP A 1 115 ? -15.778 -2.482 -1.418 1.00 94.06 115 ASP A C 1
ATOM 883 O O . ASP A 1 115 ?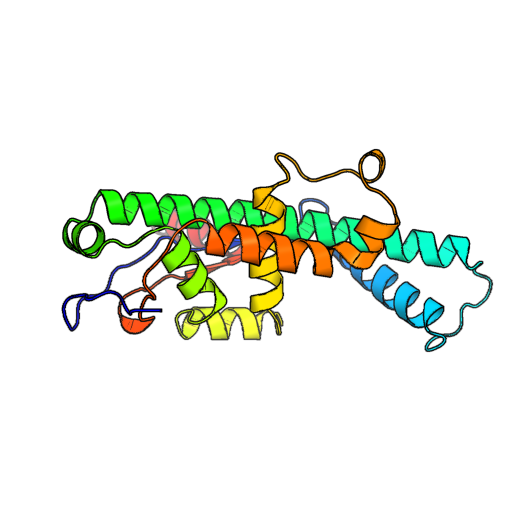 -15.557 -2.182 -2.593 1.00 94.06 115 ASP A O 1
ATOM 887 N N . VAL A 1 116 ? -14.816 -2.400 -0.491 1.00 95.56 116 VAL A N 1
ATOM 888 C CA . VAL A 1 116 ? -13.443 -1.940 -0.772 1.00 95.56 116 VAL A CA 1
ATOM 889 C C . VAL A 1 116 ? -12.729 -2.918 -1.706 1.00 95.56 116 VAL A C 1
ATOM 891 O O . VAL A 1 116 ? -12.099 -2.513 -2.686 1.00 95.56 116 VAL A O 1
ATOM 894 N N . ARG A 1 117 ? -12.860 -4.221 -1.439 1.00 94.12 117 ARG A N 1
ATOM 895 C CA . ARG A 1 117 ? -12.279 -5.288 -2.269 1.00 94.12 117 ARG A CA 1
ATOM 896 C C . ARG A 1 117 ? -12.877 -5.300 -3.673 1.00 94.12 117 ARG A C 1
ATOM 898 O O . ARG A 1 117 ? -12.153 -5.428 -4.662 1.00 94.12 117 ARG A O 1
ATOM 905 N N . GLU A 1 118 ? -14.195 -5.155 -3.767 1.00 94.88 118 GLU A N 1
ATOM 906 C CA . GLU A 1 118 ? -14.897 -5.064 -5.045 1.00 94.88 118 GLU A CA 1
ATOM 907 C C . GLU A 1 118 ? -14.463 -3.830 -5.834 1.00 94.88 118 GLU A C 1
ATOM 909 O O . GLU A 1 118 ? -14.240 -3.921 -7.042 1.00 94.88 118 GLU A O 1
ATOM 914 N N . LYS A 1 119 ? -14.288 -2.685 -5.167 1.00 94.94 119 LYS A N 1
ATOM 915 C CA . LYS A 1 119 ? -13.832 -1.448 -5.806 1.00 94.94 119 LYS A CA 1
ATOM 916 C C . LYS A 1 119 ? -12.409 -1.570 -6.353 1.00 94.94 119 LYS A C 1
ATOM 918 O O . LYS A 1 119 ? -12.187 -1.241 -7.516 1.00 94.94 119 LYS A O 1
ATOM 923 N N . LEU A 1 120 ? -11.481 -2.141 -5.582 1.00 93.69 120 LEU A N 1
ATOM 924 C CA . LEU A 1 120 ? -10.122 -2.456 -6.051 1.00 93.69 120 LEU A CA 1
ATOM 925 C C . LEU A 1 120 ? -10.135 -3.381 -7.274 1.00 93.69 120 LEU A C 1
ATOM 927 O O . LEU A 1 120 ? -9.412 -3.148 -8.243 1.00 93.69 120 LEU A O 1
ATOM 931 N N . THR A 1 121 ? -11.014 -4.385 -7.264 1.00 92.75 121 THR A N 1
ATOM 932 C CA . THR A 1 121 ? -11.199 -5.300 -8.398 1.00 92.75 121 THR A CA 1
ATOM 933 C C . THR A 1 121 ? -11.720 -4.559 -9.633 1.00 92.75 121 THR A C 1
ATOM 935 O O . THR A 1 121 ? -11.185 -4.738 -10.725 1.00 92.75 121 THR A O 1
ATOM 938 N N . LYS A 1 122 ? -12.717 -3.675 -9.473 1.00 93.06 122 LYS A N 1
ATOM 939 C CA . LYS A 1 122 ? -13.265 -2.839 -10.560 1.00 93.06 122 LYS A CA 1
ATOM 940 C C . LYS A 1 122 ? -12.225 -1.884 -11.149 1.00 93.06 122 LYS A C 1
ATOM 942 O O . LYS A 1 122 ? -12.268 -1.612 -12.344 1.00 93.06 122 LYS A O 1
ATOM 947 N N . TRP A 1 123 ? -11.279 -1.405 -10.344 1.00 91.69 123 TRP A N 1
ATOM 948 C CA . TRP A 1 123 ? -10.140 -0.607 -10.813 1.00 91.69 123 TRP A CA 1
ATOM 949 C C . TRP A 1 123 ? -9.053 -1.427 -11.523 1.00 91.69 123 TRP A C 1
ATOM 951 O O . TRP A 1 123 ? -8.078 -0.855 -12.003 1.00 91.69 123 TRP A O 1
ATOM 961 N N . GLY A 1 124 ? -9.188 -2.755 -11.596 1.00 89.38 124 GLY A N 1
ATOM 962 C CA . GLY A 1 124 ? -8.185 -3.638 -12.194 1.00 89.38 124 GLY A CA 1
ATOM 963 C C . GLY A 1 124 ? -6.970 -3.897 -11.298 1.00 89.38 124 GLY A C 1
ATOM 964 O O . GLY A 1 124 ? -5.958 -4.413 -11.770 1.00 89.38 124 GLY A O 1
ATOM 965 N N . VAL A 1 125 ? -7.047 -3.570 -10.003 1.00 89.19 125 VAL A N 1
ATOM 966 C CA . VAL A 1 125 ? -5.957 -3.774 -9.040 1.00 89.19 125 VAL A CA 1
ATOM 967 C C . VAL A 1 125 ? -6.023 -5.202 -8.491 1.00 89.19 125 VAL A C 1
ATOM 969 O O . VAL A 1 125 ? -6.536 -5.451 -7.401 1.00 89.19 125 VAL A O 1
ATOM 972 N N . ALA A 1 126 ? -5.520 -6.160 -9.273 1.00 78.88 126 ALA A N 1
ATOM 973 C CA . ALA A 1 126 ? -5.628 -7.588 -8.960 1.00 78.88 126 ALA A CA 1
ATOM 974 C C . ALA A 1 126 ? -4.818 -8.019 -7.720 1.00 78.88 126 ALA A C 1
ATOM 976 O O . ALA A 1 126 ? -5.291 -8.839 -6.937 1.00 78.88 126 ALA A O 1
ATOM 977 N N . ASP A 1 127 ? -3.623 -7.453 -7.518 1.00 93.00 127 ASP A N 1
ATOM 978 C CA . ASP A 1 127 ? -2.745 -7.757 -6.376 1.00 93.00 127 ASP A CA 1
ATOM 979 C C . ASP A 1 127 ? -2.559 -6.528 -5.473 1.00 93.00 127 ASP A C 1
ATOM 981 O O . ASP A 1 127 ? -1.457 -6.015 -5.255 1.00 93.00 127 ASP A O 1
ATOM 985 N N . TYR A 1 128 ? -3.680 -6.010 -4.964 1.00 94.88 128 TYR A N 1
ATOM 986 C CA . TYR A 1 128 ? -3.668 -4.871 -4.044 1.00 94.88 128 TYR A CA 1
ATOM 987 C C . TYR A 1 128 ? -2.890 -5.175 -2.756 1.00 94.88 128 TYR A C 1
ATOM 989 O O . TYR A 1 128 ? -2.306 -4.264 -2.173 1.00 94.88 128 TYR A O 1
ATOM 997 N N . LYS A 1 129 ? -2.834 -6.449 -2.336 1.00 96.56 129 LYS A N 1
ATOM 998 C CA . LYS A 1 129 ? -2.076 -6.874 -1.156 1.00 96.56 129 LYS A CA 1
ATOM 999 C C . LYS A 1 129 ? -0.599 -6.547 -1.314 1.00 96.56 129 LYS A C 1
ATOM 1001 O O . LYS A 1 129 ? -0.045 -5.835 -0.480 1.00 96.56 129 LYS A O 1
ATOM 1006 N N . ALA A 1 130 ? 0.020 -7.000 -2.406 1.00 96.88 130 ALA A N 1
ATOM 1007 C CA . ALA A 1 130 ? 1.423 -6.708 -2.664 1.00 96.88 130 ALA A CA 1
ATOM 1008 C C . ALA A 1 130 ? 1.671 -5.203 -2.831 1.00 96.88 130 ALA A C 1
ATOM 1010 O O . ALA A 1 130 ? 2.663 -4.687 -2.322 1.00 96.88 130 ALA A O 1
ATOM 1011 N N . ILE A 1 131 ? 0.767 -4.482 -3.502 1.00 96.50 131 ILE A N 1
ATOM 1012 C CA . ILE A 1 131 ? 0.886 -3.028 -3.692 1.00 96.50 131 ILE A CA 1
ATOM 1013 C C . ILE A 1 131 ? 0.891 -2.306 -2.342 1.00 96.50 131 ILE A C 1
ATOM 1015 O O . ILE A 1 131 ? 1.820 -1.550 -2.063 1.00 96.50 131 ILE A O 1
ATOM 1019 N N . PHE A 1 132 ? -0.099 -2.557 -1.486 1.00 98.19 132 PHE A N 1
ATOM 1020 C CA . PHE A 1 132 ? -0.223 -1.886 -0.191 1.00 98.19 132 PHE A CA 1
ATOM 1021 C C . PHE A 1 132 ? 0.892 -2.282 0.779 1.00 98.19 132 PHE A C 1
ATOM 1023 O O . PHE A 1 132 ? 1.483 -1.401 1.404 1.00 98.19 132 PHE A O 1
ATOM 1030 N N . SER A 1 133 ? 1.256 -3.568 0.849 1.00 98.38 133 SER A N 1
ATOM 1031 C CA . SER A 1 133 ? 2.403 -4.016 1.647 1.00 98.38 133 SER A CA 1
ATOM 1032 C C . SER A 1 133 ? 3.687 -3.306 1.222 1.00 98.38 133 SER A C 1
ATOM 1034 O O . SER A 1 133 ? 4.358 -2.701 2.055 1.00 98.38 133 SER A O 1
ATOM 1036 N N . ARG A 1 134 ? 4.016 -3.297 -0.075 1.00 98.44 134 ARG A N 1
ATOM 1037 C CA . ARG A 1 134 ? 5.238 -2.647 -0.581 1.00 98.44 134 ARG A CA 1
ATOM 1038 C C . ARG A 1 134 ? 5.221 -1.142 -0.364 1.00 98.44 134 ARG A C 1
ATOM 1040 O O . ARG A 1 134 ? 6.246 -0.576 0.002 1.00 98.44 134 ARG A O 1
ATOM 1047 N N . ALA A 1 135 ? 4.074 -0.502 -0.574 1.00 98.25 135 ALA A N 1
ATOM 1048 C CA . ALA A 1 135 ? 3.895 0.927 -0.362 1.00 98.25 135 ALA A CA 1
ATOM 1049 C C . ALA A 1 135 ? 4.194 1.332 1.093 1.00 98.25 135 ALA A C 1
ATOM 1051 O O . ALA A 1 135 ? 4.967 2.266 1.328 1.00 98.25 135 ALA A O 1
ATOM 1052 N N . LEU A 1 136 ? 3.654 0.587 2.063 1.00 98.31 136 LEU A N 1
ATOM 1053 C CA . LEU A 1 136 ? 3.932 0.783 3.490 1.00 98.31 136 LEU A CA 1
ATOM 1054 C C . LEU A 1 136 ? 5.379 0.424 3.852 1.00 98.31 136 LEU A C 1
ATOM 1056 O O . LEU A 1 136 ? 6.032 1.155 4.591 1.00 98.31 136 LEU A O 1
ATOM 1060 N N . GLY A 1 137 ? 5.919 -0.664 3.295 1.00 98.00 137 GLY A N 1
ATOM 1061 C CA . GLY A 1 137 ? 7.316 -1.056 3.497 1.00 98.00 137 GLY A CA 1
ATOM 1062 C C . GLY A 1 137 ? 8.305 0.018 3.033 1.00 98.00 137 GLY A C 1
ATOM 1063 O O . GLY A 1 137 ? 9.260 0.329 3.738 1.00 98.00 137 GLY A O 1
ATOM 1064 N N . LEU A 1 138 ? 8.059 0.643 1.878 1.00 97.50 138 LEU A N 1
ATOM 1065 C CA . LEU A 1 138 ? 8.875 1.757 1.386 1.00 97.50 138 LEU A CA 1
ATOM 1066 C C . LEU A 1 138 ? 8.745 3.004 2.275 1.00 97.50 138 LEU A C 1
ATOM 1068 O O . LEU A 1 138 ? 9.753 3.661 2.543 1.00 97.50 138 LEU A O 1
ATOM 1072 N N . ASN A 1 139 ? 7.539 3.319 2.759 1.00 97.69 139 ASN A N 1
ATOM 1073 C CA . ASN A 1 139 ? 7.303 4.483 3.624 1.00 97.69 139 ASN A CA 1
ATOM 1074 C C . ASN A 1 139 ? 7.888 4.336 5.033 1.00 97.69 139 ASN A C 1
ATOM 1076 O O . ASN A 1 139 ? 8.157 5.346 5.675 1.00 97.69 139 ASN A O 1
ATOM 1080 N N . ALA A 1 140 ? 8.183 3.114 5.481 1.00 95.56 140 ALA A N 1
ATOM 1081 C CA . ALA A 1 140 ? 8.911 2.895 6.730 1.00 95.56 140 ALA A CA 1
ATOM 1082 C C . ALA A 1 140 ? 10.363 3.416 6.693 1.00 95.56 140 ALA A C 1
ATOM 1084 O O . ALA A 1 140 ? 10.970 3.601 7.744 1.00 95.56 140 ALA A O 1
ATOM 1085 N N . ILE A 1 141 ? 10.937 3.620 5.498 1.00 94.44 141 ILE A N 1
ATOM 1086 C CA . ILE A 1 141 ? 12.351 3.986 5.316 1.00 94.44 141 ILE A CA 1
ATOM 1087 C C . ILE A 1 141 ? 12.515 5.338 4.621 1.00 94.44 141 ILE A C 1
ATOM 1089 O O . ILE A 1 141 ? 13.355 6.148 5.015 1.00 94.44 141 ILE A O 1
ATOM 1093 N N . PHE A 1 142 ? 11.753 5.591 3.557 1.00 94.88 142 PHE A N 1
ATOM 1094 C CA . PHE A 1 142 ? 11.915 6.804 2.766 1.00 94.88 142 PHE A CA 1
ATOM 1095 C C . PHE A 1 142 ? 11.140 7.972 3.377 1.00 94.88 142 PHE A C 1
ATOM 1097 O O . PHE A 1 142 ? 9.917 7.957 3.439 1.00 94.88 142 PHE A O 1
ATOM 1104 N N . ASN A 1 143 ? 11.845 9.043 3.746 1.00 92.12 143 ASN A N 1
ATOM 1105 C CA . ASN A 1 143 ? 11.202 10.285 4.188 1.00 92.12 143 ASN A CA 1
ATOM 1106 C C . ASN A 1 143 ? 10.601 11.090 3.014 1.00 92.12 143 ASN A C 1
ATOM 1108 O O . ASN A 1 143 ? 9.604 11.788 3.169 1.00 92.12 143 ASN A O 1
ATOM 1112 N N . LYS A 1 144 ? 11.190 10.978 1.818 1.00 93.81 144 LYS A N 1
ATOM 1113 C CA . LYS A 1 144 ? 10.720 11.598 0.567 1.00 93.81 144 LYS A CA 1
ATOM 1114 C C . LYS A 1 144 ? 10.780 10.590 -0.578 1.00 93.81 144 LYS A C 1
ATOM 1116 O O . LYS A 1 144 ? 11.565 9.645 -0.503 1.00 93.81 144 LYS A O 1
ATOM 1121 N N . ALA A 1 145 ? 10.008 10.821 -1.642 1.00 93.25 145 ALA A N 1
ATOM 1122 C CA . ALA A 1 145 ? 10.087 10.015 -2.858 1.00 93.25 145 ALA A CA 1
ATOM 1123 C C . ALA A 1 145 ? 11.546 9.977 -3.350 1.00 93.25 145 ALA A C 1
ATOM 1125 O O . ALA A 1 145 ? 12.144 11.046 -3.515 1.00 93.25 145 ALA A O 1
ATOM 1126 N N . PRO A 1 146 ? 12.148 8.793 -3.545 1.00 92.00 146 PRO A N 1
ATOM 1127 C CA . PRO A 1 146 ? 13.555 8.725 -3.895 1.00 92.00 146 PRO A CA 1
ATOM 1128 C C . PRO A 1 146 ? 13.772 9.089 -5.365 1.00 92.00 146 PRO A C 1
ATOM 1130 O O . PRO A 1 146 ? 12.948 8.792 -6.239 1.00 92.00 146 PRO A O 1
ATOM 1133 N N . ASP A 1 147 ? 14.907 9.730 -5.625 1.00 90.88 147 ASP A N 1
ATOM 1134 C CA . ASP A 1 147 ? 15.381 10.045 -6.971 1.00 90.88 147 ASP A CA 1
ATOM 1135 C C . ASP A 1 147 ? 16.438 9.021 -7.403 1.00 90.88 147 ASP A C 1
ATOM 1137 O O . ASP A 1 147 ? 17.101 8.406 -6.564 1.00 90.88 147 ASP A O 1
ATOM 1141 N N . GLN A 1 148 ? 16.601 8.841 -8.717 1.00 89.56 148 GLN A N 1
ATOM 1142 C CA . GLN A 1 148 ? 17.482 7.817 -9.292 1.00 89.56 148 GLN A CA 1
ATOM 1143 C C . GLN A 1 148 ? 18.919 7.899 -8.766 1.00 89.56 148 GLN A C 1
ATOM 1145 O O . GLN A 1 148 ? 19.543 6.873 -8.521 1.00 89.56 148 GLN A O 1
ATOM 1150 N N . GLU A 1 149 ? 19.421 9.118 -8.571 1.00 91.69 149 GLU A N 1
ATOM 1151 C CA . GLU A 1 149 ? 20.801 9.407 -8.162 1.00 91.69 149 GLU A CA 1
ATOM 1152 C C . GLU A 1 149 ? 21.165 8.817 -6.793 1.00 91.69 149 GLU A C 1
ATOM 1154 O O . GLU A 1 149 ? 22.335 8.563 -6.519 1.00 91.69 149 GLU A O 1
ATOM 1159 N N . TRP A 1 150 ? 20.168 8.563 -5.941 1.00 90.62 150 TRP A N 1
ATOM 1160 C CA . TRP A 1 150 ? 20.364 8.045 -4.585 1.00 90.62 150 TRP A CA 1
ATOM 1161 C C . TRP A 1 150 ? 20.228 6.526 -4.493 1.00 90.62 150 TRP A C 1
ATOM 1163 O O . TRP A 1 150 ? 20.453 5.953 -3.426 1.00 90.62 150 TRP A O 1
ATOM 1173 N N . LEU A 1 151 ? 19.822 5.864 -5.578 1.00 94.94 151 LEU A N 1
ATOM 1174 C CA . LEU A 1 151 ? 19.476 4.450 -5.572 1.00 94.94 151 LEU A CA 1
ATOM 1175 C C . LEU A 1 151 ? 20.446 3.640 -6.427 1.00 94.94 151 LEU A C 1
ATOM 1177 O O . LEU A 1 151 ? 20.706 3.946 -7.588 1.00 94.94 151 LEU A O 1
ATOM 1181 N N . ALA A 1 152 ? 20.923 2.525 -5.875 1.00 95.75 152 ALA A N 1
ATOM 1182 C CA . ALA A 1 152 ? 21.668 1.553 -6.660 1.00 95.75 152 ALA A CA 1
ATOM 1183 C C . ALA A 1 152 ? 20.767 0.971 -7.773 1.00 95.75 152 ALA A C 1
ATOM 1185 O O . ALA A 1 152 ? 19.641 0.558 -7.472 1.00 95.75 152 ALA A O 1
ATOM 1186 N N . PRO A 1 153 ? 21.246 0.828 -9.025 1.00 94.69 153 PRO A N 1
ATOM 1187 C CA . PRO A 1 153 ? 20.462 0.232 -10.112 1.00 94.69 153 PRO A CA 1
ATOM 1188 C C . PRO A 1 153 ? 19.888 -1.148 -9.765 1.00 94.69 153 PRO A C 1
ATOM 1190 O O . PRO A 1 153 ? 18.735 -1.442 -10.068 1.00 94.69 153 PRO A O 1
ATOM 1193 N N . HIS A 1 154 ? 20.657 -1.967 -9.041 1.00 95.38 154 HIS A N 1
ATOM 1194 C CA . HIS A 1 154 ? 20.204 -3.270 -8.553 1.00 95.38 154 HIS A CA 1
ATOM 1195 C C . HIS A 1 154 ? 19.011 -3.156 -7.591 1.00 95.38 154 HIS A C 1
ATOM 1197 O O . HIS A 1 154 ? 18.072 -3.946 -7.664 1.00 95.38 154 HIS A O 1
ATOM 1203 N N . PHE A 1 155 ? 19.015 -2.161 -6.699 1.00 96.25 155 PHE A N 1
ATOM 1204 C CA . PHE A 1 155 ? 17.871 -1.914 -5.826 1.00 96.25 155 PHE A CA 1
ATOM 1205 C C . PHE A 1 155 ? 16.646 -1.509 -6.644 1.00 96.25 155 PHE A C 1
ATOM 1207 O O . PHE A 1 155 ? 15.589 -2.086 -6.438 1.00 96.25 155 PHE A O 1
ATOM 1214 N N . ILE A 1 156 ? 16.786 -0.597 -7.613 1.00 96.00 156 ILE A N 1
ATOM 1215 C CA . ILE A 1 156 ? 15.676 -0.183 -8.488 1.00 96.00 156 ILE A CA 1
ATOM 1216 C C . ILE A 1 156 ? 15.095 -1.393 -9.234 1.00 96.00 156 ILE A C 1
ATOM 1218 O O . ILE A 1 156 ? 13.883 -1.579 -9.267 1.00 96.00 156 ILE A O 1
ATOM 1222 N N . GLN A 1 157 ? 15.945 -2.254 -9.794 1.00 94.81 157 GLN A N 1
ATOM 1223 C CA . GLN A 1 157 ? 15.510 -3.435 -10.541 1.00 94.81 157 GLN A CA 1
ATOM 1224 C C . GLN A 1 157 ? 14.711 -4.430 -9.684 1.00 94.81 157 GLN A C 1
ATOM 1226 O O . GLN A 1 157 ? 13.759 -5.041 -10.172 1.00 94.81 157 GLN A O 1
ATOM 1231 N N . TYR A 1 158 ? 15.088 -4.588 -8.414 1.00 95.75 158 TYR A N 1
ATOM 1232 C CA . TYR A 1 158 ? 14.532 -5.600 -7.514 1.00 95.75 158 TYR A CA 1
ATOM 1233 C C . TYR A 1 158 ? 13.790 -5.009 -6.312 1.00 95.75 158 TYR A C 1
ATOM 1235 O O . TYR A 1 158 ? 13.595 -5.708 -5.315 1.00 95.75 158 TYR A O 1
ATOM 1243 N N . TYR A 1 159 ? 13.365 -3.744 -6.393 1.00 96.50 159 TYR A N 1
ATOM 1244 C CA . TYR A 1 159 ? 12.876 -2.967 -5.248 1.00 96.50 159 TYR A CA 1
ATOM 1245 C C . TYR A 1 159 ? 11.735 -3.679 -4.510 1.00 96.50 159 TYR A C 1
ATOM 1247 O O . TYR A 1 159 ? 11.660 -3.614 -3.289 1.00 96.50 159 TYR A O 1
ATOM 1255 N N . TYR A 1 160 ? 10.881 -4.405 -5.238 1.00 96.38 160 TYR A N 1
ATOM 1256 C CA . TYR A 1 160 ? 9.742 -5.140 -4.699 1.00 96.38 160 TYR A CA 1
ATOM 1257 C C . TYR A 1 160 ? 10.159 -6.185 -3.658 1.00 96.38 160 TYR A C 1
ATOM 1259 O O . TYR A 1 160 ? 9.513 -6.290 -2.624 1.00 96.38 160 TYR A O 1
ATOM 1267 N N . ARG A 1 161 ? 11.285 -6.888 -3.863 1.00 97.38 161 ARG A N 1
ATOM 1268 C CA . ARG A 1 161 ? 11.807 -7.868 -2.892 1.00 97.38 161 ARG A CA 1
ATOM 1269 C C . ARG A 1 161 ? 12.236 -7.191 -1.599 1.00 97.38 161 ARG A C 1
ATOM 1271 O O . ARG A 1 161 ? 12.005 -7.722 -0.519 1.00 97.38 161 ARG A O 1
ATOM 1278 N N . TYR A 1 162 ? 12.868 -6.025 -1.719 1.00 97.56 162 TYR A N 1
ATOM 1279 C CA . TYR A 1 162 ? 13.261 -5.228 -0.564 1.00 97.56 162 TYR A CA 1
ATOM 1280 C C . TYR A 1 162 ? 12.026 -4.682 0.150 1.00 97.56 162 TYR A C 1
ATOM 1282 O O . TYR A 1 162 ? 11.906 -4.852 1.354 1.00 97.56 162 TYR A O 1
ATOM 1290 N N . ALA A 1 163 ? 11.084 -4.091 -0.586 1.00 98.06 163 ALA A N 1
ATOM 1291 C CA . ALA A 1 163 ? 9.853 -3.527 -0.046 1.00 98.06 163 ALA A CA 1
ATOM 1292 C C . ALA A 1 163 ? 8.998 -4.574 0.686 1.00 98.06 163 ALA A C 1
ATOM 1294 O O . ALA A 1 163 ? 8.485 -4.282 1.765 1.00 98.06 163 ALA A O 1
ATOM 1295 N N . ASP A 1 164 ? 8.915 -5.799 0.156 1.00 98.00 164 ASP A N 1
ATOM 1296 C CA . ASP A 1 164 ? 8.246 -6.921 0.819 1.00 98.00 164 ASP A CA 1
ATOM 1297 C C . ASP A 1 164 ? 8.893 -7.210 2.189 1.00 98.00 164 ASP A C 1
ATOM 1299 O O . ASP A 1 164 ? 8.189 -7.336 3.189 1.00 98.00 164 ASP A O 1
ATOM 1303 N N . GLN A 1 165 ? 10.229 -7.242 2.275 1.00 97.94 165 GLN A N 1
ATOM 1304 C CA . GLN A 1 165 ? 10.935 -7.454 3.549 1.00 97.94 165 GLN A CA 1
ATOM 1305 C C . GLN A 1 165 ? 10.813 -6.264 4.504 1.00 97.94 165 GLN A C 1
ATOM 1307 O O . GLN A 1 165 ? 10.610 -6.456 5.701 1.00 97.94 165 GLN A O 1
ATOM 1312 N N . LEU A 1 166 ? 10.884 -5.035 3.991 1.00 98.00 166 LEU A N 1
ATOM 1313 C CA . LEU A 1 166 ? 10.687 -3.828 4.794 1.00 98.00 166 LEU A CA 1
ATOM 1314 C C . LEU A 1 166 ? 9.296 -3.807 5.433 1.00 98.00 166 LEU A C 1
ATOM 1316 O O . LEU A 1 166 ? 9.165 -3.453 6.603 1.00 98.00 166 LEU A O 1
ATOM 1320 N N . PHE A 1 167 ? 8.270 -4.243 4.698 1.00 98.12 167 PHE A N 1
ATOM 1321 C CA . PHE A 1 167 ? 6.922 -4.385 5.235 1.00 98.12 167 PHE A CA 1
ATOM 1322 C C . PHE A 1 167 ? 6.849 -5.425 6.353 1.00 98.12 167 PHE A C 1
ATOM 1324 O O . PHE A 1 167 ? 6.265 -5.141 7.396 1.00 98.12 167 PHE A O 1
ATOM 1331 N N . GLN A 1 168 ? 7.463 -6.600 6.174 1.00 96.81 168 GLN A N 1
ATOM 1332 C CA . GLN A 1 168 ? 7.500 -7.621 7.227 1.00 96.81 168 GLN A CA 1
ATOM 1333 C C . GLN A 1 168 ? 8.184 -7.097 8.493 1.00 96.81 168 GLN A C 1
ATOM 1335 O O . GLN A 1 168 ? 7.663 -7.284 9.591 1.00 96.81 168 GLN A O 1
ATOM 1340 N N . CYS A 1 169 ? 9.301 -6.376 8.348 1.00 97.19 169 CYS A N 1
ATOM 1341 C CA . CYS A 1 169 ? 9.969 -5.721 9.470 1.00 97.19 169 CYS A CA 1
ATOM 1342 C C . CYS A 1 169 ? 9.050 -4.703 10.158 1.00 97.19 169 CYS A C 1
ATOM 1344 O O . CYS A 1 169 ? 8.885 -4.785 11.370 1.00 97.19 169 CYS A O 1
ATOM 1346 N N . ARG A 1 170 ? 8.417 -3.794 9.396 1.00 95.94 170 ARG A N 1
ATOM 1347 C CA . ARG A 1 170 ? 7.468 -2.784 9.909 1.00 95.94 170 ARG A CA 1
ATOM 1348 C C . ARG A 1 170 ? 6.323 -3.436 10.683 1.00 95.94 170 ARG A C 1
ATOM 1350 O O . ARG A 1 170 ? 6.045 -3.053 11.813 1.00 95.94 170 ARG A O 1
ATOM 1357 N N . GLN A 1 171 ? 5.664 -4.423 10.080 1.00 96.00 171 GLN A N 1
ATOM 1358 C CA . GLN A 1 171 ? 4.504 -5.091 10.670 1.00 96.00 171 GLN A CA 1
ATOM 1359 C C . GLN A 1 171 ? 4.883 -5.949 11.888 1.00 96.00 171 GLN A C 1
ATOM 1361 O O . GLN A 1 171 ? 4.058 -6.159 12.772 1.00 96.00 171 GLN A O 1
ATOM 1366 N N . GLY A 1 172 ? 6.125 -6.437 11.938 1.00 94.81 172 GLY A N 1
ATOM 1367 C CA . GLY A 1 172 ? 6.660 -7.246 13.029 1.00 94.81 172 GLY A CA 1
ATOM 1368 C C . GLY A 1 172 ? 7.286 -6.460 14.183 1.00 94.81 172 GLY A C 1
ATOM 1369 O O . GLY A 1 172 ? 7.773 -7.095 15.116 1.00 94.81 172 GLY A O 1
ATOM 1370 N N . MET A 1 173 ? 7.303 -5.120 14.145 1.00 92.88 173 MET A N 1
ATOM 1371 C CA . MET A 1 173 ? 7.915 -4.313 15.214 1.00 92.88 173 MET A CA 1
ATOM 1372 C C . MET A 1 173 ? 7.203 -4.478 16.558 1.00 92.88 173 MET A C 1
ATOM 1374 O O . MET A 1 173 ? 7.851 -4.446 17.602 1.00 92.88 173 MET A O 1
ATOM 1378 N N . GLU A 1 174 ? 5.885 -4.677 16.537 1.00 88.75 174 GLU A N 1
ATOM 1379 C CA . GLU A 1 174 ? 5.070 -4.834 17.738 1.00 88.75 174 GLU A CA 1
ATOM 1380 C C . GLU A 1 174 ? 3.982 -5.895 17.519 1.00 88.75 174 GLU A C 1
ATOM 1382 O O . GLU A 1 174 ? 3.424 -5.994 16.422 1.00 88.75 174 GLU A O 1
ATOM 1387 N N . PRO A 1 175 ? 3.631 -6.690 18.546 1.00 92.94 175 PRO A N 1
ATOM 1388 C CA . PRO A 1 175 ? 2.463 -7.557 18.483 1.00 92.94 175 PRO A CA 1
ATOM 1389 C C . PRO A 1 175 ? 1.179 -6.745 18.279 1.00 92.94 175 PRO A C 1
ATOM 1391 O O . PRO A 1 175 ? 0.971 -5.716 18.919 1.00 92.94 175 PRO A O 1
ATOM 1394 N N . PHE A 1 176 ? 0.274 -7.247 17.443 1.00 95.19 176 PHE A N 1
ATOM 1395 C CA . PHE A 1 176 ? -1.025 -6.626 17.195 1.00 95.19 176 PHE A CA 1
ATOM 1396 C C . PHE A 1 176 ? -2.139 -7.672 17.128 1.00 95.19 176 PHE A C 1
ATOM 1398 O O . PHE A 1 176 ? -1.902 -8.862 16.891 1.00 95.19 176 PHE A O 1
ATOM 1405 N N . LYS A 1 177 ? -3.371 -7.212 17.350 1.00 95.00 177 LYS A N 1
ATOM 1406 C CA . LYS A 1 177 ? -4.582 -8.020 17.189 1.00 95.00 177 LYS A CA 1
ATOM 1407 C C . LYS A 1 177 ? -5.129 -7.872 15.776 1.00 95.00 177 LYS A C 1
ATOM 1409 O O . LYS A 1 177 ? -4.994 -6.821 15.161 1.00 95.00 177 LYS A O 1
ATOM 1414 N N . THR A 1 178 ? -5.754 -8.922 15.267 1.00 95.56 178 THR A N 1
ATOM 1415 C CA . THR A 1 178 ? -6.474 -8.868 13.985 1.00 95.56 178 THR A CA 1
ATOM 1416 C C . THR A 1 178 ? -7.858 -8.263 14.176 1.00 95.56 178 THR A C 1
ATOM 1418 O O . THR A 1 178 ? -8.434 -8.360 15.263 1.00 95.56 178 THR A O 1
ATOM 1421 N N . LEU A 1 179 ? -8.372 -7.611 13.134 1.00 95.94 179 LEU A N 1
ATOM 1422 C CA . LEU A 1 179 ? -9.687 -6.976 13.145 1.00 95.94 179 LEU A CA 1
ATOM 1423 C C . LEU A 1 179 ? -10.640 -7.736 12.230 1.00 95.94 179 LEU A C 1
ATOM 1425 O O . LEU A 1 179 ? -10.287 -8.093 11.106 1.00 95.94 179 LEU A O 1
ATOM 1429 N N . SER A 1 180 ? -11.868 -7.931 12.698 1.00 93.75 180 SER A N 1
ATOM 1430 C CA . SER A 1 180 ? -12.944 -8.450 11.864 1.00 93.75 180 SER A CA 1
ATOM 1431 C C . SER A 1 180 ? -13.443 -7.364 10.901 1.00 93.75 180 SER A C 1
ATOM 1433 O O . SER A 1 180 ? -13.777 -6.263 11.351 1.00 93.75 180 SER A O 1
ATOM 1435 N N . PRO A 1 181 ? -13.576 -7.654 9.591 1.00 93.25 181 PRO A N 1
ATOM 1436 C CA . PRO A 1 181 ? -14.131 -6.705 8.622 1.00 93.25 181 PRO A CA 1
ATOM 1437 C C . PRO A 1 181 ? -15.588 -6.330 8.898 1.00 93.25 181 PRO A C 1
ATOM 1439 O O . PRO A 1 181 ? -16.077 -5.346 8.359 1.00 93.25 181 PRO A O 1
ATOM 1442 N N . TRP A 1 182 ? -16.298 -7.096 9.728 1.00 93.75 182 TRP A N 1
ATOM 1443 C CA . TRP A 1 182 ? -17.693 -6.823 10.067 1.00 93.75 182 TRP A CA 1
ATOM 1444 C C . TRP A 1 182 ? -17.845 -5.697 11.092 1.00 93.75 182 TRP A C 1
ATOM 1446 O O . TRP A 1 182 ? -18.920 -5.109 11.187 1.00 93.75 182 TRP A O 1
ATOM 1456 N N . ASN A 1 183 ? -16.784 -5.389 11.845 1.00 95.94 183 ASN A N 1
ATOM 1457 C CA . ASN A 1 183 ? -16.787 -4.320 12.840 1.00 95.94 183 ASN A CA 1
ATOM 1458 C C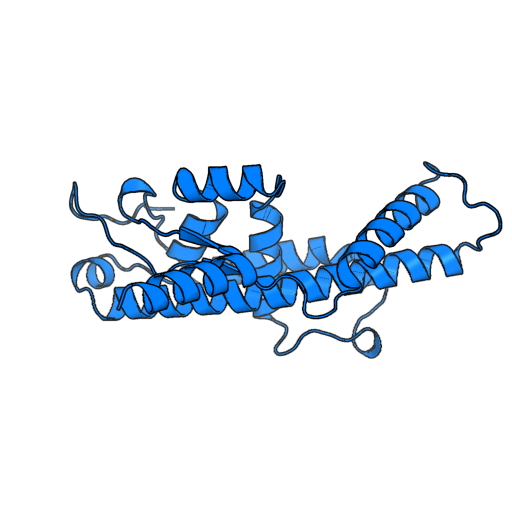 . ASN A 1 183 ? -16.369 -2.961 12.268 1.00 95.94 183 ASN A C 1
ATOM 1460 O O . ASN A 1 183 ? -16.534 -1.961 12.953 1.00 95.94 183 ASN A O 1
ATOM 1464 N N . PHE A 1 184 ? -15.842 -2.893 11.045 1.00 96.62 184 PHE A N 1
ATOM 1465 C CA . PHE A 1 184 ? -15.291 -1.654 10.497 1.00 96.62 184 PHE A CA 1
ATOM 1466 C C . PHE A 1 184 ? -15.792 -1.398 9.083 1.00 96.62 184 PHE A C 1
ATOM 1468 O O . PHE A 1 184 ? -15.743 -2.281 8.227 1.00 96.62 184 PHE A O 1
ATOM 1475 N N . ARG A 1 185 ? -16.235 -0.170 8.825 1.00 96.88 185 ARG A N 1
ATOM 1476 C CA . ARG A 1 185 ? -16.661 0.288 7.501 1.00 96.88 185 ARG A CA 1
ATOM 1477 C C . ARG A 1 185 ? -15.787 1.440 7.052 1.00 96.88 185 ARG A C 1
ATOM 1479 O O . ARG A 1 185 ? -15.459 2.305 7.850 1.00 96.88 185 ARG A O 1
ATOM 1486 N N . PHE A 1 186 ? -15.402 1.434 5.785 1.00 97.31 186 PHE A N 1
ATOM 1487 C CA . PHE A 1 186 ? -14.784 2.577 5.127 1.00 97.31 186 PHE A CA 1
ATOM 1488 C C . PHE A 1 186 ? -14.926 2.450 3.626 1.00 97.31 186 PHE A C 1
ATOM 1490 O O . PHE A 1 186 ? -15.111 1.359 3.083 1.00 97.31 186 PHE A O 1
ATOM 1497 N N . GLU A 1 187 ? -14.776 3.586 2.970 1.00 96.19 187 GLU A N 1
ATOM 1498 C CA . GLU A 1 187 ? -14.735 3.682 1.527 1.00 96.19 187 GLU A CA 1
ATOM 1499 C C . GLU A 1 187 ? -13.305 3.902 1.038 1.00 96.19 187 GLU A C 1
ATOM 1501 O O . GLU A 1 187 ? -12.404 4.296 1.782 1.00 96.19 187 GLU A O 1
ATOM 1506 N N . LEU A 1 188 ? -13.099 3.633 -0.244 1.00 95.56 188 LEU A N 1
ATOM 1507 C CA . LEU A 1 188 ? -11.831 3.817 -0.931 1.00 95.56 188 LEU A CA 1
ATOM 1508 C C . LEU A 1 188 ? -12.072 4.719 -2.135 1.00 95.56 188 LEU A C 1
ATOM 1510 O O . LEU A 1 188 ? -12.970 4.433 -2.915 1.00 95.56 188 LEU A O 1
ATOM 1514 N N . PHE A 1 189 ? -11.269 5.755 -2.337 1.00 94.88 189 PHE A N 1
ATOM 1515 C CA . PHE A 1 189 ? -11.421 6.691 -3.448 1.00 94.88 189 PHE A CA 1
ATOM 1516 C C . PHE A 1 189 ? -10.100 6.934 -4.163 1.00 94.88 189 PHE A C 1
ATOM 1518 O O . PHE A 1 189 ? -9.035 6.991 -3.548 1.00 94.88 189 PHE A O 1
ATOM 1525 N N . ALA A 1 190 ? -10.171 7.112 -5.479 1.00 91.62 190 ALA A N 1
ATOM 1526 C CA . ALA A 1 190 ? -9.120 7.827 -6.188 1.00 91.62 190 ALA A CA 1
ATOM 1527 C C . ALA A 1 190 ? -9.290 9.326 -5.907 1.00 91.62 190 ALA A C 1
ATOM 1529 O O . ALA A 1 190 ? -10.418 9.803 -5.783 1.00 91.62 190 ALA A O 1
ATOM 1530 N N . SER A 1 191 ? -8.203 10.090 -5.850 1.00 86.94 191 SER A N 1
ATOM 1531 C CA . SER A 1 191 ? -8.253 11.526 -5.531 1.00 86.94 191 SER A CA 1
ATOM 1532 C C . SER A 1 191 ? -9.297 12.319 -6.330 1.00 86.94 191 SER A C 1
ATOM 1534 O O . SER A 1 191 ? -10.133 13.004 -5.749 1.00 86.94 191 SER A O 1
ATOM 1536 N N . GLY A 1 192 ? -9.331 12.153 -7.656 1.00 86.50 192 GLY A N 1
ATOM 1537 C CA . GLY A 1 192 ? -10.313 12.822 -8.517 1.00 86.50 192 GLY A CA 1
ATOM 1538 C C . GLY A 1 192 ? -11.747 12.294 -8.380 1.00 86.50 192 GLY A C 1
ATOM 1539 O O . GLY A 1 192 ? -12.698 12.974 -8.759 1.00 86.50 192 GLY A O 1
ATOM 1540 N N . GLU A 1 193 ? -11.943 11.078 -7.868 1.00 88.94 193 GLU A N 1
ATOM 1541 C CA . GLU A 1 193 ? -13.273 10.591 -7.480 1.00 88.94 193 GLU A CA 1
ATOM 1542 C C . GLU A 1 193 ? -13.751 11.302 -6.212 1.00 88.94 193 GLU A C 1
ATOM 1544 O O . GLU A 1 193 ? -14.868 11.811 -6.193 1.00 88.94 193 GLU A O 1
ATOM 1549 N N . TYR A 1 194 ? -12.875 11.411 -5.211 1.00 89.88 194 TYR A N 1
ATOM 1550 C CA . TYR A 1 194 ? -13.176 12.069 -3.944 1.00 89.88 194 TYR A CA 1
ATOM 1551 C C . TYR A 1 194 ? -13.478 13.564 -4.118 1.00 89.88 194 TYR A C 1
ATOM 1553 O O . TYR A 1 194 ? -14.473 14.050 -3.593 1.00 89.88 194 TYR A O 1
ATOM 1561 N N . SER A 1 195 ? -12.689 14.289 -4.922 1.00 86.31 195 SER A N 1
ATOM 1562 C CA . SER A 1 195 ? -12.954 15.709 -5.209 1.00 86.31 195 SER A CA 1
ATOM 1563 C C . SER A 1 195 ? -14.333 15.932 -5.836 1.00 86.31 195 SER A C 1
ATOM 1565 O O . SER A 1 195 ? -15.066 16.805 -5.390 1.00 86.31 195 SER A O 1
ATOM 1567 N N . ARG A 1 196 ? -14.729 15.099 -6.809 1.00 89.56 196 ARG A N 1
ATOM 1568 C CA . ARG A 1 196 ? -16.049 15.201 -7.457 1.00 89.56 196 ARG A CA 1
ATOM 1569 C C . ARG A 1 196 ? -17.206 14.864 -6.522 1.00 89.56 196 ARG A C 1
ATOM 1571 O O . ARG A 1 196 ? -18.305 15.367 -6.720 1.00 89.56 196 ARG A O 1
ATOM 1578 N N . MET A 1 197 ? -16.986 13.980 -5.551 1.00 89.31 197 MET A N 1
ATOM 1579 C CA . MET A 1 197 ? -17.978 13.686 -4.518 1.00 89.31 197 MET A CA 1
ATOM 1580 C C . MET A 1 197 ? -18.209 14.918 -3.637 1.00 89.31 197 MET A C 1
ATOM 1582 O O . MET A 1 197 ? -19.350 15.343 -3.494 1.00 89.31 197 MET A O 1
ATOM 1586 N N . LEU A 1 198 ? -17.130 15.542 -3.150 1.00 86.75 198 LEU A N 1
ATOM 1587 C CA . LEU A 1 198 ? -17.212 16.758 -2.334 1.00 86.75 198 LEU A CA 1
ATOM 1588 C C . LEU A 1 198 ? -17.841 17.937 -3.087 1.00 86.75 198 LEU A C 1
ATOM 1590 O O . LEU A 1 198 ? -18.641 18.666 -2.512 1.00 86.75 198 LEU A O 1
ATOM 1594 N N . GLU A 1 199 ? -17.510 18.118 -4.370 1.00 88.56 199 GLU A N 1
ATOM 1595 C CA . GLU A 1 199 ? -18.118 19.157 -5.215 1.00 88.56 199 GLU A CA 1
ATOM 1596 C C . GLU A 1 199 ? -19.644 19.011 -5.282 1.00 88.56 199 GLU A C 1
ATOM 1598 O O . GLU A 1 199 ? -20.358 19.996 -5.128 1.00 88.56 199 GLU A O 1
ATOM 1603 N N . ARG A 1 200 ? -20.149 17.780 -5.439 1.00 86.88 200 ARG A N 1
ATOM 1604 C CA . ARG A 1 200 ? -21.595 17.509 -5.470 1.00 86.88 200 ARG A CA 1
ATOM 1605 C C . ARG A 1 200 ? -22.265 17.765 -4.128 1.00 86.88 200 ARG A C 1
ATOM 1607 O O . ARG A 1 200 ? -23.327 18.368 -4.097 1.00 86.88 200 ARG A O 1
ATOM 1614 N N . GLU A 1 201 ? -21.642 17.346 -3.028 1.00 87.19 201 GLU A N 1
ATOM 1615 C CA . GLU A 1 201 ? -22.171 17.606 -1.683 1.00 87.19 201 GLU A CA 1
ATOM 1616 C C . GLU A 1 201 ? -22.264 19.108 -1.386 1.00 87.19 201 GLU A C 1
ATOM 1618 O O . GLU A 1 201 ? -23.164 19.542 -0.677 1.00 87.19 201 GLU A O 1
ATOM 1623 N N . TRP A 1 202 ? -21.354 19.915 -1.938 1.00 80.44 202 TRP A N 1
ATOM 1624 C CA . TRP A 1 202 ? -21.381 21.370 -1.779 1.00 80.44 202 TRP A CA 1
ATOM 1625 C C . TRP A 1 202 ? -22.450 22.050 -2.637 1.00 80.44 202 TRP A C 1
ATOM 1627 O O . TRP A 1 202 ? -22.953 23.094 -2.239 1.00 80.44 202 TRP A O 1
ATOM 1637 N N . GLU A 1 203 ? -22.807 21.486 -3.794 1.00 77.31 203 GLU A N 1
ATOM 1638 C CA . GLU A 1 203 ? -23.909 21.984 -4.634 1.00 77.31 203 GLU A CA 1
ATOM 1639 C C . GLU A 1 203 ? -25.296 21.731 -4.011 1.00 77.31 203 GLU A C 1
ATOM 1641 O O . GLU A 1 203 ? -26.272 22.375 -4.398 1.00 77.31 203 GLU A O 1
ATOM 1646 N N . GLU A 1 204 ? -25.389 20.810 -3.049 1.00 69.88 204 GLU A N 1
ATOM 1647 C CA . GLU A 1 204 ? -26.625 20.447 -2.343 1.00 69.88 204 GLU A CA 1
ATOM 1648 C C . GLU A 1 204 ? -26.871 21.258 -1.048 1.00 69.88 204 GLU A C 1
ATOM 1650 O O . GLU A 1 204 ? -27.918 21.084 -0.416 1.00 69.88 204 GLU A O 1
ATOM 1655 N N . ILE A 1 205 ? -25.945 22.153 -0.665 1.00 57.16 205 ILE A N 1
ATOM 1656 C CA . ILE A 1 205 ? -26.015 23.034 0.524 1.00 57.16 205 ILE A CA 1
ATOM 1657 C C . ILE A 1 205 ? -26.414 24.459 0.127 1.00 57.16 205 ILE A C 1
ATOM 1659 O O . ILE A 1 205 ? -27.296 25.027 0.815 1.00 57.16 205 ILE A O 1
#

pLDDT: mean 92.79, std 6.15, range [57.16, 98.44]

Nearest PDB structures (foldseek):
  7jh6-assembly4_D  TM=3.057E-01  e=2.319E+00  synthetic construct
  6qhd-assembly1_A  TM=3.279E-01  e=9.114E+00  Homo sapiens
  3egw-assembly1_C  TM=2.436E-01  e=8.664E+00  Escherichia coli K-12

Mean predicted aligned error: 4.6 Å

Foldseek 3Di:
DAAQDADPPAADEAEAQEADLDPDPCLVVLLVQLVVLVCCVVVNDPPPPDDNVNSLVSNLRNLLSNQLSLQRRLVSLVVSLVRVVVVCVVDPRSVVSVAHSLQVLCCLQPNAAPQQVVVCVVVVVPRVNLSNQLSNLSNLPDPHSDDPVVDDSVCSNVVSVNSNVSSVCVSPPDDHHHYHNSRYDYHYYYNVRVVVVVVVVVVVD